Protein AF-A0A3A9GWZ8-F1 (afdb_monomer_lite)

Sequence (307 aa):
MENINKRGVIKINLIEALKKQIEFCNTNENYKCGVWVTSKAKSDIVINVISNLIWDQKKTEIRNNQCESSVRFPNGNLIKVVRASSTARGNRFNGMIVDSIVNKEVVNTVILPCLKSLFVENRYDNNDDPTDRMYFCDITKDDVIESAKYRPILFVTSARGSGKTMKQFKEMLDAVSCGYSIRSVNYDENIFEKEYKCMFYENDYDRPVVEKELNGDKVMLYEAWGIPKDLITYSTEFVNRTKQTYLNVIGKYEMPDLGFENDINIHLFIDTNIYDGYEVHIEDGMITVVLHEIKNEAPVLKDYGVA

Structure (mmCIF, N/CA/C/O backbone):
data_AF-A0A3A9GWZ8-F1
#
_entry.id   AF-A0A3A9GWZ8-F1
#
loop_
_atom_site.group_PDB
_atom_site.id
_atom_site.type_symbol
_atom_site.label_atom_id
_atom_site.label_alt_id
_atom_site.label_comp_id
_atom_site.label_asym_id
_atom_site.label_entity_id
_atom_site.label_seq_id
_atom_site.pdbx_PDB_ins_code
_atom_site.Cartn_x
_atom_site.Cartn_y
_atom_site.Cartn_z
_atom_site.occupancy
_atom_site.B_iso_or_equiv
_atom_site.auth_seq_id
_atom_site.auth_comp_id
_atom_site.auth_asym_id
_atom_site.auth_atom_id
_atom_site.pdbx_PDB_model_num
ATOM 1 N N . MET A 1 1 ? -40.775 13.793 14.716 1.00 30.64 1 MET A N 1
ATOM 2 C CA . MET A 1 1 ? -40.156 13.166 15.899 1.00 30.64 1 MET A CA 1
ATOM 3 C C . MET A 1 1 ? -38.657 13.246 15.725 1.00 30.64 1 MET A C 1
ATOM 5 O O . MET A 1 1 ? -38.115 12.669 14.793 1.00 30.64 1 MET A O 1
ATOM 9 N N . GLU A 1 2 ? -38.058 14.102 16.542 1.00 32.12 2 GLU A N 1
ATOM 10 C CA . GLU A 1 2 ? -36.639 14.436 16.594 1.00 32.12 2 GLU A CA 1
ATOM 11 C C . GLU A 1 2 ? -35.793 13.254 17.079 1.00 32.12 2 GLU A C 1
ATOM 13 O O . GLU A 1 2 ? -36.190 12.570 18.020 1.00 32.12 2 GLU A O 1
ATOM 18 N N . ASN A 1 3 ? -34.622 13.059 16.462 1.00 28.80 3 ASN A N 1
ATOM 19 C CA . ASN A 1 3 ? -33.304 12.982 17.122 1.00 28.80 3 ASN A CA 1
ATOM 20 C C . ASN A 1 3 ? -32.293 12.206 16.268 1.00 28.80 3 ASN A C 1
ATOM 22 O O . ASN A 1 3 ? -31.954 11.075 16.585 1.00 28.80 3 ASN A O 1
ATOM 26 N N . ILE A 1 4 ? -31.752 12.838 15.224 1.00 34.75 4 ILE A N 1
ATOM 27 C CA . ILE A 1 4 ? -30.389 12.547 14.752 1.00 34.75 4 ILE A CA 1
ATOM 28 C C . ILE A 1 4 ? -29.796 13.874 14.269 1.00 34.75 4 ILE A C 1
ATOM 30 O O . ILE A 1 4 ? -29.811 14.152 13.076 1.00 34.75 4 ILE A O 1
ATOM 34 N N . ASN A 1 5 ? -29.406 14.759 15.194 1.00 39.59 5 ASN A N 1
ATOM 35 C CA . ASN A 1 5 ? -28.509 15.894 14.901 1.00 39.59 5 ASN A CA 1
ATOM 36 C C . ASN A 1 5 ? -28.061 16.636 16.177 1.00 39.59 5 ASN A C 1
ATOM 38 O O . ASN A 1 5 ? -28.188 17.852 16.298 1.00 39.59 5 ASN A O 1
ATOM 42 N N . LYS A 1 6 ? -27.522 15.910 17.161 1.00 35.97 6 LYS A N 1
ATOM 43 C CA . LYS A 1 6 ? -26.823 16.513 18.308 1.00 35.97 6 LYS A CA 1
ATOM 44 C C . LYS A 1 6 ? -25.499 15.794 18.546 1.00 35.97 6 LYS A C 1
ATOM 46 O O . LYS A 1 6 ? -25.429 14.941 19.418 1.00 35.97 6 LYS A O 1
ATOM 51 N N . ARG A 1 7 ? -24.502 16.156 17.734 1.00 41.09 7 ARG A N 1
ATOM 52 C CA . ARG A 1 7 ? -23.032 16.083 17.913 1.00 41.09 7 ARG A CA 1
ATOM 53 C C . ARG A 1 7 ? -22.415 15.800 16.544 1.00 41.09 7 ARG A C 1
ATOM 55 O O . ARG A 1 7 ? -22.784 14.841 15.879 1.00 41.09 7 ARG A O 1
ATOM 62 N N . GLY A 1 8 ? -21.633 16.766 16.067 1.00 43.84 8 GLY A N 1
ATOM 63 C CA . GLY A 1 8 ? -21.269 16.941 14.665 1.00 43.84 8 GLY A CA 1
ATOM 64 C C . GLY A 1 8 ? -20.626 15.706 14.053 1.00 43.84 8 GLY A C 1
ATOM 65 O O . GLY A 1 8 ? -19.632 15.199 14.556 1.00 43.84 8 GLY A O 1
ATOM 66 N N . VAL A 1 9 ? -21.176 15.259 12.928 1.00 55.16 9 VAL A N 1
ATOM 67 C CA . VAL A 1 9 ? -20.501 14.304 12.055 1.00 55.16 9 VAL A CA 1
ATOM 68 C C . VAL A 1 9 ? -19.235 14.985 11.536 1.00 55.16 9 VAL A C 1
ATOM 70 O O . VAL A 1 9 ? -19.318 15.908 10.724 1.00 55.16 9 VAL A O 1
ATOM 73 N N . ILE A 1 10 ? -18.068 14.573 12.035 1.00 58.62 10 ILE A N 1
ATOM 74 C CA . ILE A 1 10 ? -16.786 15.127 11.599 1.00 58.62 10 ILE A CA 1
ATOM 75 C C . ILE A 1 10 ? -16.482 14.529 10.226 1.00 58.62 10 ILE A C 1
ATOM 77 O O . ILE A 1 10 ? -16.028 13.387 10.103 1.00 58.62 10 ILE A O 1
ATOM 81 N N . LYS A 1 11 ? -16.776 15.306 9.182 1.00 74.12 11 LYS A N 1
ATOM 82 C CA . LYS A 1 11 ? -16.266 15.033 7.842 1.00 74.12 11 LYS A CA 1
ATOM 83 C C . LYS A 1 11 ? -14.788 15.403 7.823 1.00 74.12 11 LYS A C 1
ATOM 85 O O . LYS A 1 11 ? -14.435 16.540 8.125 1.00 74.12 11 LYS A O 1
ATOM 90 N N . ILE A 1 12 ? -13.944 14.440 7.492 1.00 87.50 12 ILE A N 1
ATOM 91 C CA . ILE A 1 12 ? -12.489 14.567 7.566 1.00 87.50 12 ILE A CA 1
ATOM 92 C C . ILE A 1 12 ? -11.851 13.882 6.357 1.00 87.50 12 ILE A C 1
ATOM 94 O O . ILE A 1 12 ? -12.478 13.049 5.699 1.00 87.50 12 ILE A O 1
ATOM 98 N N . ASN A 1 13 ? -10.611 14.250 6.048 1.00 91.88 13 ASN A N 1
ATOM 99 C CA . ASN A 1 13 ? -9.824 13.568 5.029 1.00 91.88 13 ASN A CA 1
ATOM 100 C C . ASN A 1 13 ? -9.482 12.130 5.482 1.00 91.88 13 ASN A C 1
ATOM 102 O O . ASN A 1 13 ? -9.215 11.889 6.665 1.00 91.88 13 ASN A O 1
ATOM 106 N N . LEU A 1 14 ? -9.472 11.180 4.538 1.00 91.94 14 LEU A N 1
ATOM 107 C CA . LEU A 1 14 ? -9.211 9.764 4.807 1.00 91.94 14 LEU A CA 1
ATOM 108 C C . LEU A 1 14 ? -7.846 9.537 5.470 1.00 91.94 14 LEU A C 1
ATOM 110 O O . LEU A 1 14 ? -7.749 8.754 6.413 1.00 91.94 14 LEU A O 1
ATOM 114 N N . ILE A 1 15 ? -6.803 10.220 5.002 1.00 92.06 15 ILE A N 1
ATOM 115 C CA . ILE A 1 15 ? -5.441 10.104 5.530 1.00 92.06 15 ILE A CA 1
ATOM 116 C C . ILE A 1 15 ? -5.404 10.539 6.993 1.00 92.06 15 ILE A C 1
ATOM 118 O O . ILE A 1 15 ? -4.812 9.854 7.825 1.00 92.06 15 ILE A O 1
ATOM 122 N N . GLU A 1 16 ? -6.048 11.657 7.330 1.00 91.62 16 GLU A N 1
ATOM 123 C CA . GLU A 1 16 ? -6.090 12.149 8.709 1.00 91.62 16 GLU A CA 1
ATOM 124 C C . GLU A 1 16 ? -6.888 11.200 9.616 1.00 91.62 16 GLU A C 1
ATOM 126 O O . GLU A 1 16 ? -6.435 10.869 10.714 1.00 91.62 16 GLU A O 1
ATOM 131 N N . ALA A 1 17 ? -8.035 10.701 9.144 1.00 92.50 17 ALA A N 1
ATOM 132 C CA . ALA A 1 17 ? -8.812 9.702 9.872 1.00 92.50 17 ALA A CA 1
ATOM 133 C C . ALA A 1 17 ? -7.998 8.429 10.124 1.00 92.50 17 ALA A C 1
ATOM 135 O O . ALA A 1 17 ? -7.951 7.939 11.250 1.00 92.50 17 ALA A O 1
ATOM 136 N N . LEU A 1 18 ? -7.322 7.908 9.097 1.00 94.06 18 LEU A N 1
ATOM 137 C CA . LEU A 1 18 ? -6.492 6.714 9.217 1.00 94.06 18 LEU A CA 1
ATOM 138 C C . LEU A 1 18 ? -5.316 6.933 10.163 1.00 94.06 18 LEU A C 1
ATOM 140 O O . LEU A 1 18 ? -5.072 6.065 10.992 1.00 94.06 18 LEU A O 1
ATOM 144 N N . LYS A 1 19 ? -4.637 8.086 10.116 1.00 92.44 19 LYS A N 1
ATOM 145 C CA . LYS A 1 19 ? -3.560 8.415 11.064 1.00 92.44 19 LYS A CA 1
ATOM 146 C C . LYS A 1 19 ? -4.035 8.359 12.513 1.00 92.44 19 LYS A C 1
ATOM 148 O O . LYS A 1 19 ? -3.395 7.690 13.318 1.00 92.44 19 LYS A O 1
ATOM 153 N N . LYS A 1 20 ? -5.187 8.966 12.824 1.00 91.81 20 LYS A N 1
ATOM 154 C CA . LYS A 1 20 ? -5.787 8.897 14.169 1.00 91.81 20 LYS A CA 1
ATOM 155 C C . LYS A 1 20 ? -6.079 7.451 14.574 1.00 91.81 20 LYS A C 1
ATOM 157 O O . LYS A 1 20 ? -5.746 7.028 15.674 1.00 91.81 20 LYS A O 1
ATOM 162 N N . GLN A 1 21 ? -6.664 6.660 13.675 1.00 92.88 21 GLN A N 1
ATOM 163 C CA . GLN A 1 21 ? -6.984 5.254 13.945 1.00 92.88 21 GLN A CA 1
ATOM 164 C C . GLN A 1 21 ? -5.730 4.375 14.118 1.00 92.88 21 GLN A C 1
ATOM 166 O O . GLN A 1 21 ? -5.723 3.492 14.972 1.00 92.88 21 GLN A O 1
ATOM 171 N N . ILE A 1 22 ? -4.665 4.631 13.354 1.00 91.38 22 ILE A N 1
ATOM 172 C CA . ILE A 1 22 ? -3.359 3.967 13.488 1.00 91.38 22 ILE A CA 1
ATOM 173 C C . ILE A 1 22 ? -2.710 4.326 14.830 1.00 91.38 22 ILE A C 1
ATOM 175 O O . ILE A 1 22 ? -2.171 3.451 15.501 1.00 91.38 22 ILE A O 1
ATOM 179 N N . GLU A 1 23 ? -2.797 5.584 15.261 1.00 90.31 23 GLU A N 1
ATOM 180 C CA . GLU A 1 23 ? -2.307 6.014 16.573 1.00 90.31 23 GLU A CA 1
ATOM 181 C C . GLU A 1 23 ? -3.023 5.275 17.714 1.00 90.31 23 GLU A C 1
ATOM 183 O O . GLU A 1 23 ? -2.366 4.766 18.627 1.00 90.31 23 GLU A O 1
ATOM 188 N N . PHE A 1 24 ? -4.347 5.096 17.622 1.00 88.75 24 PHE A N 1
ATOM 189 C CA . PHE A 1 24 ? -5.087 4.234 18.550 1.00 88.75 24 PHE A CA 1
ATOM 190 C C . PHE A 1 24 ? -4.592 2.782 18.508 1.00 88.75 24 PHE A C 1
ATOM 192 O O . PHE A 1 24 ? -4.384 2.181 19.564 1.00 88.75 24 PHE A O 1
ATOM 199 N N . CYS A 1 25 ? -4.345 2.229 17.314 1.00 88.75 25 CYS A N 1
ATOM 200 C CA . CYS A 1 25 ? -3.767 0.892 17.155 1.00 88.75 25 CYS A CA 1
ATOM 201 C C . CYS A 1 25 ? -2.359 0.761 17.762 1.00 88.75 25 CYS A C 1
ATOM 203 O O . CYS A 1 25 ? -1.990 -0.340 18.156 1.00 88.75 25 CYS A O 1
ATOM 205 N N . ASN A 1 26 ? -1.579 1.833 17.864 1.00 85.31 26 ASN A N 1
ATOM 206 C CA . ASN A 1 26 ? -0.243 1.788 18.463 1.00 85.31 26 ASN A CA 1
ATOM 207 C C . ASN A 1 26 ? -0.254 1.951 19.988 1.00 85.31 26 ASN A C 1
ATOM 209 O O . ASN A 1 26 ? 0.620 1.417 20.664 1.00 85.31 26 ASN A O 1
ATOM 213 N N . THR A 1 27 ? -1.223 2.692 20.524 1.00 84.94 27 THR A N 1
ATOM 214 C CA . THR A 1 27 ? -1.257 3.105 21.939 1.00 84.94 27 THR A CA 1
ATOM 215 C C . THR A 1 27 ? -2.129 2.220 22.825 1.00 84.94 27 THR A C 1
ATOM 217 O O . THR A 1 27 ? -1.873 2.124 24.021 1.00 84.94 27 THR A O 1
ATOM 220 N N . ASN A 1 28 ? -3.153 1.573 22.264 1.00 82.44 28 ASN A N 1
ATOM 221 C CA . ASN A 1 28 ? -4.116 0.773 23.022 1.00 82.44 28 ASN A CA 1
ATOM 222 C C . ASN A 1 28 ? -3.883 -0.728 22.835 1.00 82.44 28 ASN A C 1
ATOM 224 O O . ASN A 1 28 ? -3.221 -1.156 21.893 1.00 82.44 28 ASN A O 1
ATOM 228 N N . GLU A 1 29 ? -4.490 -1.543 23.692 1.00 81.75 29 GLU A N 1
ATOM 229 C CA . GLU A 1 29 ? -4.559 -2.997 23.523 1.00 81.75 29 GLU A CA 1
ATOM 230 C C . GLU A 1 29 ? -5.956 -3.424 23.058 1.00 81.75 29 GLU A C 1
ATOM 232 O O . GLU A 1 29 ? -6.965 -2.820 23.423 1.00 81.75 29 GLU A O 1
ATOM 237 N N . ASN A 1 30 ? -6.028 -4.491 22.259 1.00 82.19 30 ASN A N 1
ATOM 238 C CA . ASN A 1 30 ? -7.265 -5.055 21.702 1.00 82.19 30 ASN A CA 1
ATOM 239 C C . ASN A 1 30 ? -8.139 -4.074 20.891 1.00 82.19 30 ASN A C 1
ATOM 241 O O . ASN A 1 30 ? -9.335 -4.318 20.698 1.00 82.19 30 ASN A O 1
ATOM 245 N N . TYR A 1 31 ? -7.553 -2.995 20.375 1.00 90.00 31 TYR A N 1
ATOM 246 C CA . TYR A 1 31 ? -8.241 -2.001 19.566 1.00 90.00 31 TYR A CA 1
ATOM 247 C C . TYR A 1 31 ? -8.570 -2.537 18.171 1.00 90.00 31 TYR A C 1
ATOM 249 O O . TYR A 1 31 ? -7.701 -3.028 17.442 1.00 90.00 31 TYR A O 1
ATOM 257 N N . LYS A 1 32 ? -9.838 -2.410 17.768 1.00 93.00 32 LYS A N 1
ATOM 258 C CA . LYS A 1 32 ? -10.314 -2.812 16.440 1.00 93.00 32 LYS A CA 1
ATOM 259 C C . LYS A 1 32 ? -10.984 -1.646 15.730 1.00 93.00 32 LYS A C 1
ATOM 261 O O . LYS A 1 32 ? -12.016 -1.166 16.185 1.00 93.00 32 LYS A O 1
ATOM 266 N N . CYS A 1 33 ? -10.469 -1.241 14.580 1.00 94.31 33 CYS A N 1
ATOM 267 C CA . CYS A 1 33 ? -11.092 -0.236 13.727 1.00 94.31 33 CYS A CA 1
ATOM 268 C C . CYS A 1 33 ? -11.773 -0.884 12.517 1.00 94.31 33 CYS A C 1
ATOM 270 O O . CYS A 1 33 ? -11.212 -1.780 11.882 1.00 94.31 33 CYS A O 1
ATOM 272 N N . GLY A 1 34 ? -12.985 -0.428 12.200 1.00 94.81 34 GLY A N 1
ATOM 273 C CA . GLY A 1 34 ? -13.725 -0.834 11.006 1.00 94.81 34 GLY A CA 1
ATOM 274 C C . GLY A 1 34 ? -13.767 0.280 9.964 1.00 94.81 34 GLY A C 1
ATOM 275 O O . GLY A 1 34 ? -14.347 1.332 10.225 1.00 94.81 34 GLY A O 1
ATOM 276 N N . VAL A 1 35 ? -13.217 0.041 8.772 1.00 95.75 35 VAL A N 1
ATOM 277 C CA . VAL A 1 35 ? -13.362 0.947 7.621 1.00 95.75 35 VAL A CA 1
ATOM 278 C C . VAL A 1 35 ? -14.457 0.420 6.701 1.00 95.75 35 VAL A C 1
ATOM 280 O O . VAL A 1 35 ? -14.325 -0.658 6.129 1.00 95.75 35 VAL A O 1
ATOM 283 N N . TRP A 1 36 ? -15.545 1.162 6.551 1.00 94.12 36 TRP A N 1
ATOM 284 C CA . TRP A 1 36 ? -16.728 0.738 5.812 1.00 94.12 36 TRP A CA 1
ATOM 285 C C . TRP A 1 36 ? -16.766 1.379 4.433 1.00 94.12 36 TRP A C 1
ATOM 287 O O . TRP A 1 36 ? -16.853 2.599 4.313 1.00 94.12 36 TRP A O 1
ATOM 297 N N . VAL A 1 37 ? -16.726 0.548 3.393 1.00 93.25 37 VAL A N 1
ATOM 298 C CA . VAL A 1 37 ? -16.650 0.993 1.994 1.00 93.25 37 VAL A CA 1
ATOM 299 C C . VAL A 1 37 ? -17.743 0.369 1.140 1.00 93.25 37 VAL A C 1
ATOM 301 O O . VAL A 1 37 ? -18.288 -0.681 1.469 1.00 93.25 37 VAL A O 1
ATOM 304 N N . THR A 1 38 ? -18.049 0.986 0.005 1.00 89.69 38 THR A N 1
ATOM 305 C CA . THR A 1 38 ? -19.095 0.504 -0.913 1.00 89.69 38 THR A CA 1
ATOM 306 C C . THR A 1 38 ? -18.629 -0.605 -1.861 1.00 89.69 38 THR A C 1
ATOM 308 O O . THR A 1 38 ? -19.443 -1.411 -2.306 1.00 89.69 38 THR A O 1
ATOM 311 N N . SER A 1 39 ? -17.333 -0.682 -2.177 1.00 86.12 39 SER A N 1
ATOM 312 C CA . SER A 1 39 ? -16.806 -1.588 -3.205 1.00 86.12 39 SER A CA 1
ATOM 313 C C . SER A 1 39 ? -15.416 -2.133 -2.872 1.00 86.12 39 SER A C 1
ATOM 315 O O . SER A 1 39 ? -14.701 -1.587 -2.032 1.00 86.12 39 SER A O 1
ATOM 317 N N . LYS A 1 40 ? -15.014 -3.206 -3.570 1.00 82.88 40 LYS A N 1
ATOM 318 C CA . LYS A 1 40 ? -13.665 -3.784 -3.457 1.00 82.88 40 LYS A CA 1
ATOM 319 C C . LYS A 1 40 ? -12.580 -2.804 -3.917 1.00 82.88 40 LYS A C 1
ATOM 321 O O . LYS A 1 40 ? -11.602 -2.642 -3.204 1.00 82.88 40 LYS A O 1
ATOM 326 N N . ALA A 1 41 ? -12.813 -2.064 -5.002 1.00 81.94 41 ALA A N 1
ATOM 327 C CA . ALA A 1 41 ? -11.888 -1.026 -5.461 1.00 81.94 41 ALA A CA 1
ATOM 328 C C . ALA A 1 41 ? -11.605 0.027 -4.372 1.00 81.94 41 ALA A C 1
ATOM 330 O O . ALA A 1 41 ? -10.462 0.428 -4.174 1.00 81.94 41 ALA A O 1
ATOM 331 N N . LYS A 1 42 ? -12.628 0.429 -3.604 1.00 88.56 42 LYS A N 1
ATOM 332 C CA . LYS A 1 42 ? -12.430 1.316 -2.449 1.00 88.56 42 LYS A CA 1
ATOM 333 C C . LYS A 1 42 ? -11.710 0.635 -1.287 1.00 88.56 42 LYS A C 1
ATOM 335 O O . LYS A 1 42 ? -10.959 1.304 -0.587 1.00 88.56 42 LYS A O 1
ATOM 340 N N . SER A 1 43 ? -11.894 -0.672 -1.084 1.00 84.25 43 SER A N 1
ATOM 341 C CA . SER A 1 43 ? -11.063 -1.408 -0.124 1.00 84.25 43 SER A CA 1
ATOM 342 C C . SER A 1 43 ? -9.587 -1.371 -0.505 1.00 84.25 43 SER A C 1
ATOM 344 O O . SER A 1 43 ? -8.758 -1.167 0.374 1.00 84.25 43 SER A O 1
ATOM 346 N N . ASP A 1 44 ? -9.268 -1.531 -1.788 1.00 79.00 44 ASP A N 1
ATOM 347 C CA . ASP A 1 44 ? -7.883 -1.525 -2.265 1.00 79.00 44 ASP A CA 1
ATOM 348 C C . ASP A 1 44 ? -7.243 -0.140 -2.111 1.00 79.00 44 ASP A C 1
ATOM 350 O O . ASP A 1 44 ? -6.120 -0.043 -1.624 1.00 79.00 44 ASP A O 1
ATOM 354 N N . ILE A 1 45 ? -7.993 0.934 -2.391 1.00 83.00 45 ILE A N 1
ATOM 355 C CA . ILE A 1 45 ? -7.570 2.315 -2.097 1.00 83.00 45 ILE A CA 1
ATOM 356 C C . ILE A 1 45 ? -7.199 2.466 -0.617 1.00 83.00 45 ILE A C 1
ATOM 358 O O . ILE A 1 45 ? -6.098 2.907 -0.304 1.00 83.00 45 ILE A O 1
ATOM 362 N N . VAL A 1 46 ? -8.091 2.071 0.298 1.00 88.56 46 VAL A N 1
ATOM 363 C CA . VAL A 1 46 ? -7.850 2.200 1.745 1.00 88.56 46 VAL A CA 1
ATOM 364 C C . VAL A 1 46 ? -6.610 1.421 2.170 1.00 88.56 46 VAL A C 1
ATOM 366 O O . VAL A 1 46 ? -5.795 1.951 2.920 1.00 88.56 46 VAL A O 1
ATOM 369 N N . ILE A 1 47 ? -6.451 0.179 1.705 1.00 85.00 47 ILE A N 1
ATOM 370 C CA . ILE A 1 47 ? -5.282 -0.634 2.052 1.00 85.00 47 ILE A CA 1
ATOM 371 C C . ILE A 1 47 ? -3.995 0.012 1.538 1.00 85.00 47 ILE A C 1
ATOM 373 O O . ILE A 1 47 ? -3.040 0.087 2.305 1.00 85.00 47 ILE A O 1
ATOM 377 N N . ASN A 1 48 ? -3.983 0.532 0.309 1.00 80.44 48 ASN A N 1
ATOM 378 C CA . ASN A 1 48 ? -2.815 1.212 -0.254 1.00 80.44 48 ASN A CA 1
ATOM 379 C C . ASN A 1 48 ? -2.457 2.487 0.527 1.00 80.44 48 ASN A C 1
ATOM 381 O O . ASN A 1 48 ? -1.285 2.765 0.779 1.00 80.44 48 ASN A O 1
ATOM 385 N N . VAL A 1 49 ? -3.461 3.251 0.964 1.00 86.44 49 VAL A N 1
ATOM 386 C CA . VAL A 1 49 ? -3.234 4.417 1.828 1.00 86.44 49 VAL A CA 1
ATOM 387 C C . VAL A 1 49 ? -2.654 3.979 3.171 1.00 86.44 49 VAL A C 1
ATOM 389 O O . VAL A 1 49 ? -1.669 4.556 3.623 1.00 86.44 49 VAL A O 1
ATOM 392 N N . ILE A 1 50 ? -3.211 2.938 3.802 1.00 88.00 50 ILE A N 1
ATOM 393 C CA . ILE A 1 50 ? -2.678 2.425 5.069 1.00 88.00 50 ILE A CA 1
ATOM 394 C C . ILE A 1 50 ? -1.240 1.944 4.879 1.00 88.00 50 ILE A C 1
ATOM 396 O O . ILE A 1 50 ? -0.387 2.355 5.657 1.00 88.00 50 ILE A O 1
ATOM 400 N N . SER A 1 51 ? -0.936 1.157 3.841 1.00 80.00 51 SER A N 1
ATOM 401 C CA . SER A 1 51 ? 0.428 0.674 3.591 1.00 80.00 51 SER A CA 1
ATOM 402 C C . SER A 1 51 ? 1.431 1.812 3.448 1.00 80.00 51 SER A C 1
ATOM 404 O O . SER A 1 51 ? 2.545 1.689 3.940 1.00 80.00 51 SER A O 1
ATOM 406 N N . ASN A 1 52 ? 1.028 2.938 2.851 1.00 80.88 52 ASN A N 1
ATOM 407 C CA . ASN A 1 52 ? 1.878 4.124 2.758 1.00 80.88 52 ASN A CA 1
ATOM 408 C C . ASN A 1 52 ? 2.111 4.795 4.127 1.00 80.88 52 ASN A C 1
ATOM 410 O O . ASN A 1 52 ? 3.143 5.427 4.323 1.00 80.88 52 ASN A O 1
ATOM 414 N N . LEU A 1 53 ? 1.168 4.673 5.070 1.00 84.88 53 LEU A N 1
ATOM 415 C CA . LEU A 1 53 ? 1.212 5.318 6.389 1.00 84.88 53 LEU A CA 1
ATOM 416 C C . LEU A 1 53 ? 1.911 4.500 7.482 1.00 84.88 53 LEU A C 1
ATOM 418 O O . LEU A 1 53 ? 2.470 5.095 8.396 1.00 84.88 53 LEU A O 1
ATOM 422 N N . ILE A 1 54 ? 1.838 3.167 7.436 1.00 77.75 54 ILE A N 1
ATOM 423 C CA . ILE A 1 54 ? 2.389 2.268 8.478 1.00 77.75 54 ILE A CA 1
ATOM 424 C C . ILE A 1 54 ? 3.691 1.581 8.060 1.00 77.75 54 ILE A C 1
ATOM 426 O O . ILE A 1 54 ? 4.088 0.567 8.631 1.00 77.75 54 ILE A O 1
ATOM 430 N N . TRP A 1 55 ? 4.326 2.100 7.022 1.00 63.69 55 TRP A N 1
ATOM 431 C CA . TRP A 1 55 ? 5.422 1.447 6.327 1.00 63.69 55 TRP A CA 1
ATOM 432 C C . TRP A 1 55 ? 6.662 1.175 7.201 1.00 63.69 55 TRP A C 1
ATOM 434 O O . TRP A 1 55 ? 7.359 0.179 7.021 1.00 63.69 55 TRP A O 1
ATOM 444 N N . ASP A 1 56 ? 6.931 2.035 8.184 1.00 62.41 56 ASP A N 1
ATOM 445 C CA . ASP A 1 56 ? 8.051 1.926 9.126 1.00 62.41 56 ASP A CA 1
ATOM 446 C C . ASP A 1 56 ? 7.779 0.973 10.309 1.00 62.41 56 ASP A C 1
ATOM 448 O O . ASP A 1 56 ? 8.687 0.648 11.086 1.00 62.41 56 ASP A O 1
ATOM 452 N N . GLN A 1 57 ? 6.550 0.465 10.439 1.00 66.25 57 GLN A N 1
ATOM 453 C CA . GLN A 1 57 ? 6.145 -0.401 11.541 1.00 66.25 57 GLN A CA 1
ATOM 454 C C . GLN A 1 57 ? 6.500 -1.862 11.261 1.00 66.25 57 GLN A C 1
ATOM 456 O O . GLN A 1 57 ? 5.728 -2.650 10.706 1.00 66.25 57 GLN A O 1
ATOM 461 N N . LYS A 1 58 ? 7.700 -2.250 11.704 1.00 56.56 58 LYS A N 1
ATOM 462 C CA . LYS A 1 58 ? 8.159 -3.644 11.659 1.00 56.56 58 LYS A CA 1
ATOM 463 C C . LYS A 1 58 ? 7.129 -4.564 12.335 1.00 56.56 58 LYS A C 1
ATOM 465 O O . LYS A 1 58 ? 6.774 -4.341 13.490 1.00 56.56 58 LYS A O 1
ATOM 470 N N . LYS A 1 59 ? 6.760 -5.658 11.649 1.00 68.31 59 LYS A N 1
ATOM 471 C CA . LYS A 1 59 ? 5.850 -6.743 12.096 1.00 68.31 59 LYS A CA 1
ATOM 472 C C . LYS A 1 59 ? 4.341 -6.471 11.982 1.00 68.31 59 LYS A C 1
ATOM 474 O O . LYS A 1 59 ? 3.563 -7.286 12.476 1.00 68.31 59 LYS A O 1
ATOM 479 N N . THR A 1 60 ? 3.917 -5.396 11.324 1.00 74.50 60 THR A N 1
ATOM 480 C CA . THR A 1 60 ? 2.503 -5.214 10.959 1.00 74.50 60 THR A CA 1
ATOM 481 C C . THR A 1 60 ? 2.179 -6.032 9.701 1.00 74.50 60 THR A C 1
ATOM 483 O O . THR A 1 60 ? 2.885 -5.955 8.700 1.00 74.50 60 THR A O 1
ATOM 486 N N . GLU A 1 61 ? 1.133 -6.858 9.750 1.00 74.25 61 GLU A N 1
ATOM 487 C CA . GLU A 1 61 ? 0.722 -7.743 8.653 1.00 74.25 61 GLU A CA 1
ATOM 488 C C . GLU A 1 61 ? -0.426 -7.108 7.860 1.00 74.25 61 GLU A C 1
ATOM 490 O O . GLU A 1 61 ? -1.497 -6.837 8.407 1.00 74.25 61 GLU A O 1
ATOM 495 N N . ILE A 1 62 ? -0.234 -6.917 6.554 1.00 78.44 62 ILE A N 1
ATOM 496 C CA . ILE A 1 62 ? -1.280 -6.448 5.639 1.00 78.44 62 ILE A CA 1
ATOM 497 C C . ILE A 1 62 ? -1.831 -7.648 4.869 1.00 78.44 62 ILE A C 1
ATOM 499 O O . ILE A 1 62 ? -1.103 -8.352 4.177 1.00 78.44 62 ILE A O 1
ATOM 503 N N . ARG A 1 63 ? -3.142 -7.869 4.964 1.00 71.50 63 ARG A N 1
ATOM 504 C CA . ARG A 1 63 ? -3.870 -8.872 4.183 1.00 71.50 63 ARG A CA 1
ATOM 505 C C . ARG A 1 63 ? -4.808 -8.165 3.232 1.00 71.50 63 ARG A C 1
ATOM 507 O O . ARG A 1 63 ? -5.707 -7.454 3.675 1.00 71.50 63 ARG A O 1
ATOM 514 N N . ASN A 1 64 ? -4.631 -8.392 1.938 1.00 75.31 64 ASN A N 1
ATOM 515 C CA . ASN A 1 64 ? -5.563 -7.903 0.939 1.00 75.31 64 ASN A CA 1
ATOM 516 C C . ASN A 1 64 ? -5.835 -8.976 -0.111 1.00 75.31 64 ASN A C 1
ATOM 518 O O . ASN A 1 64 ? -5.078 -9.146 -1.057 1.00 75.31 64 ASN A O 1
ATOM 522 N N . ASN A 1 65 ? -6.920 -9.718 0.069 1.00 67.38 65 ASN A N 1
ATOM 523 C CA . ASN A 1 65 ? -7.365 -10.738 -0.871 1.00 67.38 65 ASN A CA 1
ATOM 524 C C . ASN A 1 65 ? -8.857 -10.549 -1.196 1.00 67.38 65 ASN A C 1
ATOM 526 O O . ASN A 1 65 ? -9.483 -9.553 -0.819 1.00 67.38 65 ASN A O 1
ATOM 530 N N . GLN A 1 66 ? -9.442 -11.484 -1.944 1.00 65.56 66 GLN A N 1
ATOM 531 C CA . GLN A 1 66 ? -10.850 -11.399 -2.348 1.00 65.56 66 GLN A CA 1
ATOM 532 C C . GLN A 1 66 ? -11.830 -11.467 -1.158 1.00 65.56 66 GLN A C 1
ATOM 534 O O . GLN A 1 66 ? -12.946 -10.942 -1.248 1.00 65.56 66 GLN A O 1
ATOM 539 N N . CYS A 1 67 ? -11.409 -12.081 -0.049 1.00 63.56 67 CYS A N 1
ATOM 540 C CA . CYS A 1 67 ? -12.228 -12.381 1.125 1.00 63.56 67 CYS A CA 1
ATOM 541 C C . CYS A 1 67 ? -11.979 -11.429 2.309 1.00 63.56 67 CYS A C 1
ATOM 543 O O . CYS A 1 67 ? -12.887 -11.186 3.101 1.00 63.56 67 CYS A O 1
ATOM 545 N N . GLU A 1 68 ? -10.770 -10.885 2.441 1.00 72.56 68 GLU A N 1
ATOM 546 C CA . GLU A 1 68 ? -10.323 -10.106 3.595 1.00 72.56 68 GLU A CA 1
ATOM 547 C C . GLU A 1 68 ? -9.411 -8.958 3.146 1.00 72.56 68 GLU A C 1
ATOM 549 O O . GLU A 1 68 ? -8.428 -9.160 2.433 1.00 72.56 68 GLU A O 1
ATOM 554 N N . SER A 1 69 ? -9.736 -7.751 3.607 1.00 83.75 69 SER A N 1
ATOM 555 C CA . SER A 1 69 ? -8.884 -6.566 3.517 1.00 83.75 69 SER A CA 1
ATOM 556 C C . SER A 1 69 ? -8.671 -6.061 4.944 1.00 83.75 69 SER A C 1
ATOM 558 O O . SER A 1 69 ? -9.607 -5.565 5.573 1.00 83.75 69 SER A O 1
ATOM 560 N N . SER A 1 70 ? -7.480 -6.258 5.503 1.00 87.00 70 SER A N 1
ATOM 561 C CA . SER A 1 70 ? -7.192 -5.936 6.901 1.00 87.00 70 SER A CA 1
ATOM 562 C C . SER A 1 70 ? -5.711 -5.714 7.178 1.00 87.00 70 SER A C 1
ATOM 564 O O . SER A 1 70 ? -4.861 -6.265 6.487 1.00 87.00 70 SER A O 1
ATOM 566 N N . VAL A 1 71 ? -5.422 -4.993 8.253 1.00 86.38 71 VAL A N 1
ATOM 567 C CA . VAL A 1 71 ? -4.082 -4.705 8.755 1.00 86.38 71 VAL A CA 1
ATOM 568 C C . VAL A 1 71 ? -4.013 -5.108 10.224 1.00 86.38 71 VAL A C 1
ATOM 570 O O . VAL A 1 71 ? -4.797 -4.615 11.037 1.00 86.38 71 VAL A O 1
ATOM 573 N N . ARG A 1 72 ? -3.112 -6.034 10.555 1.00 85.75 72 ARG A N 1
ATOM 574 C CA . ARG A 1 72 ? -2.930 -6.608 11.895 1.00 85.75 72 ARG A CA 1
ATOM 575 C C . ARG A 1 72 ? -1.635 -6.109 12.505 1.00 85.75 72 ARG A C 1
ATOM 577 O O . ARG A 1 72 ? -0.561 -6.321 11.951 1.00 85.75 72 ARG A O 1
ATOM 584 N N . PHE A 1 73 ? -1.751 -5.480 13.660 1.00 84.44 73 PHE A N 1
ATOM 585 C CA . PHE A 1 73 ? -0.631 -4.926 14.403 1.00 84.44 73 PHE A CA 1
ATOM 586 C C . PHE A 1 73 ? -0.035 -5.992 15.334 1.00 84.44 73 PHE A C 1
ATOM 588 O O . PHE A 1 73 ? -0.751 -6.899 15.775 1.00 84.44 73 PHE A O 1
ATOM 595 N N . PRO A 1 74 ? 1.261 -5.896 15.677 1.00 79.12 74 PRO A N 1
ATOM 596 C CA . PRO A 1 74 ? 1.945 -6.898 16.500 1.00 79.12 74 PRO A CA 1
ATOM 597 C C . PRO A 1 74 ? 1.371 -7.038 17.919 1.00 79.12 74 PRO A C 1
ATOM 599 O O . PRO A 1 74 ? 1.543 -8.078 18.546 1.00 79.12 74 PRO A O 1
ATOM 602 N N . ASN A 1 75 ? 0.665 -6.021 18.416 1.00 80.94 75 ASN A N 1
ATOM 603 C CA . ASN A 1 75 ? -0.045 -6.032 19.700 1.00 80.94 75 ASN A CA 1
ATOM 604 C C . ASN A 1 75 ? -1.450 -6.670 19.629 1.00 80.94 75 ASN A C 1
ATOM 606 O O . ASN A 1 75 ? -2.200 -6.615 20.599 1.00 80.94 75 ASN A O 1
ATOM 610 N N . GLY A 1 76 ? -1.828 -7.265 18.493 1.00 83.00 76 GLY A N 1
ATOM 611 C CA . GLY A 1 76 ? -3.139 -7.892 18.297 1.00 83.00 76 GLY A CA 1
ATOM 612 C C . GLY A 1 76 ? -4.245 -6.929 17.855 1.00 83.00 76 GLY A C 1
ATOM 613 O O . GLY A 1 76 ? -5.382 -7.364 17.644 1.00 83.00 76 GLY A O 1
ATOM 614 N N . ASN A 1 77 ? -3.928 -5.644 17.668 1.00 90.31 77 ASN A N 1
ATOM 615 C CA . ASN A 1 77 ? -4.875 -4.665 17.145 1.00 90.31 77 ASN A CA 1
ATOM 616 C C . ASN A 1 77 ? -5.126 -4.863 15.649 1.00 90.31 77 ASN A C 1
ATOM 618 O O . ASN A 1 77 ? -4.330 -5.467 14.925 1.00 90.31 77 ASN A O 1
ATOM 622 N N . LEU A 1 78 ? -6.265 -4.361 15.178 1.00 91.56 78 LEU A N 1
ATOM 623 C CA . LEU A 1 78 ? -6.759 -4.662 13.838 1.00 91.56 78 LEU A CA 1
ATOM 624 C C . LEU A 1 78 ? -7.442 -3.451 13.211 1.00 91.56 78 LEU A C 1
ATOM 626 O O . LEU A 1 78 ? -8.400 -2.927 13.770 1.00 91.56 78 LEU A O 1
ATOM 630 N N . ILE A 1 79 ? -7.047 -3.096 11.993 1.00 94.69 79 ILE A N 1
ATOM 631 C CA . ILE A 1 79 ? -7.873 -2.287 11.094 1.00 94.69 79 ILE A CA 1
ATOM 632 C C . ILE A 1 79 ? -8.461 -3.235 10.053 1.00 94.69 79 ILE A C 1
ATOM 634 O O . ILE A 1 79 ? -7.728 -3.907 9.334 1.00 94.69 79 ILE A O 1
ATOM 638 N N . LYS A 1 80 ? -9.787 -3.324 9.966 1.00 93.88 80 LYS A N 1
ATOM 639 C CA . LYS A 1 80 ? -10.479 -4.194 9.010 1.00 93.88 80 LYS A CA 1
ATOM 640 C C . LYS A 1 80 ? -11.335 -3.362 8.075 1.00 93.88 80 LYS A C 1
ATOM 642 O O . LYS A 1 80 ? -12.179 -2.593 8.527 1.00 93.88 80 LYS A O 1
ATOM 647 N N . VAL A 1 81 ? -11.168 -3.569 6.776 1.00 92.81 81 VAL A N 1
ATOM 648 C CA . VAL A 1 81 ? -12.024 -2.970 5.758 1.00 92.81 81 VAL A CA 1
ATOM 649 C C . VAL A 1 81 ? -13.200 -3.904 5.483 1.00 92.81 81 VAL A C 1
ATOM 651 O O . VAL A 1 81 ? -13.027 -5.084 5.174 1.00 92.81 81 VAL A O 1
ATOM 654 N N . VAL A 1 82 ? -14.414 -3.383 5.618 1.00 91.50 82 VAL A N 1
ATOM 655 C CA . VAL A 1 82 ? -15.668 -4.123 5.487 1.00 91.50 82 VAL A CA 1
ATOM 656 C C . VAL A 1 82 ? -16.500 -3.490 4.379 1.00 91.50 82 VAL A C 1
ATOM 658 O O . VAL A 1 82 ? -16.687 -2.275 4.335 1.00 91.50 82 VAL A O 1
ATOM 661 N N . ARG A 1 83 ? -17.031 -4.317 3.474 1.00 89.88 83 ARG A N 1
ATOM 662 C CA . ARG A 1 83 ? -17.996 -3.840 2.478 1.00 89.88 83 ARG A CA 1
ATOM 663 C C . ARG A 1 83 ? -19.332 -3.589 3.168 1.00 89.88 83 ARG A C 1
ATOM 665 O O . ARG A 1 83 ? -19.890 -4.494 3.786 1.00 89.88 83 ARG A O 1
ATOM 672 N N . ALA A 1 84 ? -19.829 -2.364 3.073 1.00 87.06 84 ALA A N 1
ATOM 673 C CA . ALA A 1 84 ? -21.101 -1.975 3.648 1.00 87.06 84 ALA A CA 1
ATOM 674 C C . ALA A 1 84 ? -22.246 -2.685 2.913 1.00 87.06 84 ALA A C 1
ATOM 676 O O . ALA A 1 84 ? -22.468 -2.480 1.722 1.00 87.06 84 ALA A O 1
ATOM 677 N N . SER A 1 85 ? -22.982 -3.522 3.640 1.00 85.06 85 SER A N 1
ATOM 678 C CA . SER A 1 85 ? -24.203 -4.173 3.173 1.00 85.06 85 SER A CA 1
ATOM 679 C C . SER A 1 85 ? -25.187 -4.316 4.333 1.00 85.06 85 SER A C 1
ATOM 681 O O . SER A 1 85 ? -24.804 -4.264 5.503 1.00 85.06 85 SER A O 1
ATOM 683 N N . SER A 1 86 ? -26.462 -4.557 4.024 1.00 77.25 86 SER A N 1
ATOM 684 C CA . SER A 1 86 ? -27.494 -4.847 5.031 1.00 77.25 86 SER A CA 1
ATOM 685 C C . SER A 1 86 ? -27.207 -6.120 5.847 1.00 77.25 86 SER A C 1
ATOM 687 O O . SER A 1 86 ? -27.727 -6.286 6.953 1.00 77.25 86 SER A O 1
ATOM 689 N N . THR A 1 87 ? -26.352 -7.003 5.321 1.00 75.75 87 THR A N 1
ATOM 690 C CA . THR A 1 87 ? -25.983 -8.302 5.899 1.00 75.75 87 THR A CA 1
ATOM 691 C C . THR A 1 87 ? -24.643 -8.298 6.634 1.00 75.75 87 THR A C 1
ATOM 693 O O . THR A 1 87 ? -24.323 -9.281 7.296 1.00 75.75 87 THR A O 1
ATOM 696 N N . ALA A 1 88 ? -23.873 -7.205 6.596 1.00 74.75 88 ALA A N 1
ATOM 697 C CA . ALA A 1 88 ? -22.528 -7.107 7.178 1.00 74.75 88 ALA A CA 1
ATOM 698 C C . ALA A 1 88 ? -22.502 -6.975 8.723 1.00 74.75 88 ALA A C 1
ATOM 700 O O . ALA A 1 88 ? -21.614 -6.347 9.307 1.00 74.75 88 ALA A O 1
ATOM 701 N N . ARG A 1 89 ? -23.491 -7.569 9.401 1.00 73.94 89 ARG A N 1
ATOM 702 C CA . ARG A 1 89 ? -23.656 -7.562 10.862 1.00 73.94 89 ARG A CA 1
ATOM 703 C C . ARG A 1 89 ? -22.656 -8.506 11.542 1.00 73.94 89 ARG A C 1
ATOM 705 O O . ARG A 1 89 ? -22.077 -9.386 10.915 1.00 73.94 89 ARG A O 1
ATOM 712 N N . GLY A 1 90 ? -22.480 -8.338 12.854 1.00 77.62 90 GLY A N 1
ATOM 713 C CA . GLY A 1 90 ? -21.686 -9.246 13.697 1.00 77.62 90 GLY A CA 1
ATOM 714 C C . GLY A 1 90 ? -20.233 -8.821 13.926 1.00 77.62 90 GLY A C 1
ATOM 715 O O . GLY A 1 90 ? -19.553 -9.416 14.760 1.00 77.62 90 GLY A O 1
ATOM 716 N N . ASN A 1 91 ? -19.765 -7.764 13.259 1.00 83.94 91 ASN A N 1
ATOM 717 C CA . ASN A 1 91 ? -18.476 -7.160 13.581 1.00 83.94 91 ASN A CA 1
ATOM 718 C C . ASN A 1 91 ? -18.581 -6.307 14.863 1.00 83.94 91 ASN A C 1
ATOM 720 O O . ASN A 1 91 ? -19.637 -5.763 15.183 1.00 83.94 91 ASN A O 1
ATOM 724 N N . ARG A 1 92 ? -17.479 -6.192 15.609 1.00 87.75 92 ARG A N 1
ATOM 725 C CA . ARG A 1 92 ? -17.366 -5.321 16.789 1.00 87.75 92 ARG A CA 1
ATOM 726 C C . ARG A 1 92 ? -16.092 -4.498 16.663 1.00 87.75 92 ARG A C 1
ATOM 728 O O . ARG A 1 92 ? -15.015 -5.082 16.546 1.00 87.75 92 ARG A O 1
ATOM 735 N N . PHE A 1 93 ? -16.234 -3.179 16.677 1.00 91.88 93 PHE A N 1
ATOM 736 C CA . PHE A 1 93 ? -15.143 -2.228 16.484 1.00 91.88 93 PHE A CA 1
ATOM 737 C C . PHE A 1 93 ? -15.176 -1.142 17.559 1.00 91.88 93 PHE A C 1
ATOM 739 O O . PHE A 1 93 ? -16.246 -0.758 18.017 1.00 91.88 93 PHE A O 1
ATOM 746 N N . ASN A 1 94 ? -14.006 -0.648 17.941 1.00 90.56 94 ASN A N 1
ATOM 747 C CA . ASN A 1 94 ? -13.804 0.447 18.883 1.00 90.56 94 ASN A CA 1
ATOM 748 C C . ASN A 1 94 ? -13.733 1.818 18.193 1.00 90.56 94 ASN A C 1
ATOM 750 O O . ASN A 1 94 ? -14.001 2.834 18.830 1.00 90.56 94 ASN A O 1
ATOM 754 N N . GLY A 1 95 ? -13.393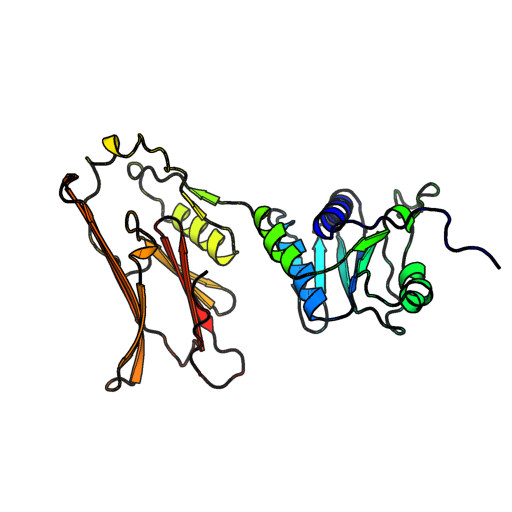 1.839 16.902 1.00 91.38 95 GLY A N 1
ATOM 755 C CA . GLY A 1 95 ? -13.413 3.027 16.051 1.00 91.38 95 GLY A CA 1
ATOM 756 C C . GLY A 1 95 ? -13.891 2.700 14.645 1.00 91.38 95 GLY A C 1
ATOM 757 O O . GLY A 1 95 ? -13.889 1.535 14.226 1.00 91.38 95 GLY A O 1
ATOM 758 N N . MET A 1 96 ? -14.344 3.722 13.922 1.00 92.75 96 MET A N 1
ATOM 759 C CA . MET A 1 96 ? -14.920 3.548 12.594 1.00 92.75 96 MET A CA 1
ATOM 760 C C . MET A 1 96 ? -14.560 4.672 11.638 1.00 92.75 96 MET A C 1
ATOM 762 O O . MET A 1 96 ? -14.568 5.847 11.987 1.00 92.75 96 MET A O 1
ATOM 766 N N . ILE A 1 97 ? -14.339 4.291 10.387 1.00 94.69 97 ILE A N 1
ATOM 767 C CA . ILE A 1 97 ? -14.310 5.207 9.253 1.00 94.69 97 ILE A CA 1
ATOM 768 C C . ILE A 1 97 ? -15.384 4.735 8.284 1.00 94.69 97 ILE A C 1
ATOM 770 O O . ILE A 1 97 ? -15.445 3.552 7.958 1.00 94.69 97 ILE A O 1
ATOM 774 N N . VAL A 1 98 ? -16.244 5.636 7.831 1.00 93.38 98 VAL A N 1
ATOM 775 C CA . VAL A 1 98 ? -17.338 5.321 6.913 1.00 93.38 98 VAL A CA 1
ATOM 776 C C . VAL A 1 98 ? -17.188 6.163 5.657 1.00 93.38 98 VAL A C 1
ATOM 778 O O . VAL A 1 98 ? -17.103 7.387 5.722 1.00 93.38 98 VAL A O 1
ATOM 781 N N . ASP A 1 99 ? -17.163 5.503 4.503 1.00 92.50 99 ASP A N 1
ATOM 782 C CA . ASP A 1 99 ? -17.244 6.169 3.206 1.00 92.50 99 ASP A CA 1
ATOM 783 C C . ASP A 1 99 ? -18.555 6.968 3.119 1.00 92.50 99 ASP A C 1
ATOM 785 O O . ASP A 1 99 ? -19.637 6.399 3.287 1.00 92.50 99 ASP A O 1
ATOM 789 N N . SER A 1 100 ? -18.478 8.276 2.856 1.00 88.69 100 SER A N 1
ATOM 790 C CA . SER A 1 100 ? -19.635 9.189 2.883 1.00 88.69 100 SER A CA 1
ATOM 791 C C . SER A 1 100 ? -20.772 8.769 1.946 1.00 88.69 100 SER A C 1
ATOM 793 O O . SER A 1 100 ? -21.918 9.170 2.142 1.00 88.69 100 SER A O 1
ATOM 795 N N . ILE A 1 101 ? -20.461 7.978 0.916 1.00 89.44 101 ILE A N 1
ATOM 796 C CA . ILE A 1 101 ? -21.421 7.490 -0.084 1.00 89.44 101 ILE A CA 1
ATOM 797 C C . ILE A 1 101 ? -22.264 6.313 0.450 1.00 89.44 101 ILE A C 1
ATOM 799 O O . ILE A 1 101 ? -23.289 5.964 -0.137 1.00 89.44 101 ILE A O 1
ATOM 803 N N . VAL A 1 102 ? -21.881 5.692 1.571 1.00 88.62 102 VAL A N 1
ATOM 804 C CA . VAL A 1 102 ? -22.646 4.589 2.170 1.00 88.62 102 VAL A CA 1
ATOM 805 C C . VAL A 1 102 ? -24.040 5.066 2.590 1.00 88.62 102 VAL A C 1
ATOM 807 O O . VAL A 1 102 ? -24.214 6.117 3.205 1.00 88.62 102 VAL A O 1
ATOM 810 N N . ASN A 1 103 ? -25.057 4.256 2.279 1.00 88.94 103 ASN A N 1
ATOM 811 C CA . ASN A 1 103 ? -26.450 4.568 2.585 1.00 88.94 103 ASN A CA 1
ATOM 812 C C . ASN A 1 103 ? -26.658 4.782 4.098 1.00 88.94 103 ASN A C 1
ATOM 814 O O . ASN A 1 103 ? -26.353 3.901 4.903 1.00 88.94 103 ASN A O 1
ATOM 818 N N . LYS A 1 104 ? -27.250 5.925 4.470 1.00 87.50 104 LYS A N 1
ATOM 819 C CA . LYS A 1 104 ? -27.548 6.316 5.860 1.00 87.50 104 LYS A CA 1
ATOM 820 C C . LYS A 1 104 ? -28.343 5.267 6.640 1.00 87.50 104 LYS A C 1
ATOM 822 O O . LYS A 1 104 ? -28.124 5.106 7.835 1.00 87.50 104 LYS A O 1
ATOM 827 N N . GLU A 1 105 ? -29.246 4.541 5.991 1.00 88.31 105 GLU A N 1
ATOM 828 C CA . GLU A 1 105 ? -29.998 3.459 6.626 1.00 88.31 105 GLU A CA 1
ATOM 829 C C . GLU A 1 105 ? -29.077 2.301 7.023 1.00 88.31 105 GLU A C 1
ATOM 831 O O . GLU A 1 105 ? -29.146 1.820 8.152 1.00 88.31 105 GLU A O 1
ATOM 836 N N . VAL A 1 106 ? -28.149 1.904 6.145 1.00 87.56 106 VAL A N 1
ATOM 837 C CA . VAL A 1 106 ? -27.125 0.889 6.454 1.00 87.56 106 VAL A CA 1
ATOM 838 C C . VAL A 1 106 ? -26.199 1.390 7.561 1.00 87.56 106 VAL A C 1
ATOM 840 O O . VAL A 1 106 ? -25.875 0.634 8.478 1.00 87.56 106 VAL A O 1
ATOM 843 N N . VAL A 1 107 ? -25.830 2.675 7.533 1.00 87.94 107 VAL A N 1
ATOM 844 C CA . VAL A 1 107 ? -25.043 3.288 8.609 1.00 87.94 107 VAL A CA 1
ATOM 845 C C . VAL A 1 107 ? -25.762 3.147 9.950 1.00 87.94 107 VAL A C 1
ATOM 847 O O . VAL A 1 107 ? -25.194 2.609 10.898 1.00 87.94 107 VAL A O 1
ATOM 850 N N . ASN A 1 108 ? -27.027 3.557 10.019 1.00 87.88 108 ASN A N 1
ATOM 851 C CA . ASN A 1 108 ? -27.772 3.598 11.273 1.00 87.88 108 ASN A CA 1
ATOM 852 C C . ASN A 1 108 ? -28.159 2.211 11.800 1.00 87.88 108 ASN A C 1
ATOM 854 O O . ASN A 1 108 ? -28.161 1.989 13.008 1.00 87.88 108 ASN A O 1
ATOM 858 N N . THR A 1 109 ? -28.490 1.275 10.910 1.00 86.88 109 THR A N 1
ATOM 859 C CA . THR A 1 109 ? -29.040 -0.036 11.292 1.00 86.88 109 THR A CA 1
ATOM 860 C C . THR A 1 109 ? -27.993 -1.141 11.400 1.00 86.88 109 THR A C 1
ATOM 862 O O . THR A 1 109 ? -28.219 -2.120 12.112 1.00 86.88 109 THR A O 1
ATOM 865 N N . VAL A 1 110 ? -26.858 -1.017 10.702 1.00 88.00 110 VAL A N 1
ATOM 866 C CA . VAL A 1 110 ? -25.821 -2.061 10.640 1.00 88.00 110 VAL A CA 1
ATOM 867 C C . VAL A 1 110 ? -24.493 -1.570 11.192 1.00 88.00 110 VAL A C 1
ATOM 869 O O . VAL A 1 110 ? -23.910 -2.252 12.033 1.00 88.00 110 VAL A O 1
ATOM 872 N N . ILE A 1 111 ? -24.021 -0.402 10.754 1.00 89.06 111 ILE A N 1
ATOM 873 C CA . ILE A 1 111 ? -22.671 0.072 11.087 1.00 89.06 111 ILE A CA 1
ATOM 874 C C . ILE A 1 111 ? -22.615 0.602 12.521 1.00 89.06 111 ILE A C 1
ATOM 876 O O . ILE A 1 111 ? -21.838 0.078 13.313 1.00 89.06 111 ILE A O 1
ATOM 880 N N . LEU A 1 112 ? -23.473 1.559 12.894 1.00 88.31 112 LEU A N 1
ATOM 881 C CA . LEU A 1 112 ? -23.492 2.152 14.240 1.00 88.31 112 LEU A CA 1
ATOM 882 C C . LEU A 1 112 ? -23.584 1.105 15.367 1.00 88.31 112 LEU A C 1
ATOM 884 O O . LEU A 1 112 ? -22.794 1.184 16.306 1.00 88.31 112 LEU A O 1
ATOM 888 N N . PRO A 1 113 ? -24.444 0.067 15.290 1.00 89.06 113 PRO A N 1
ATOM 889 C CA . PRO A 1 113 ? -24.502 -0.968 16.327 1.00 89.06 113 PRO A CA 1
ATOM 890 C C . PRO A 1 113 ? -23.209 -1.777 16.515 1.00 89.06 113 PRO A C 1
ATOM 892 O O . PRO A 1 113 ? -23.021 -2.396 17.572 1.00 89.06 113 PRO A O 1
ATOM 895 N N . CYS A 1 114 ? -22.325 -1.802 15.511 1.00 88.56 114 CYS A N 1
ATOM 896 C CA . CYS A 1 114 ? -21.032 -2.482 15.588 1.00 88.56 114 CYS A CA 1
ATOM 897 C C . CYS A 1 114 ? -19.999 -1.691 16.413 1.00 88.56 114 CYS A C 1
ATOM 899 O O . CYS A 1 114 ? -18.982 -2.271 16.796 1.00 88.56 114 CYS A O 1
ATOM 901 N N . LEU A 1 115 ? -20.245 -0.407 16.698 1.00 89.38 115 LEU A N 1
ATOM 902 C CA . LEU A 1 115 ? -19.344 0.463 17.449 1.00 89.38 115 LEU A CA 1
ATOM 903 C C . LEU A 1 115 ? -19.472 0.179 18.952 1.00 89.38 115 LEU A C 1
ATOM 905 O O . LEU A 1 115 ? -20.574 -0.021 19.478 1.00 89.38 115 LEU A O 1
ATOM 909 N N . LYS A 1 116 ? -18.334 0.077 19.636 1.00 87.56 116 LYS A N 1
ATOM 910 C CA . LYS A 1 116 ? -18.216 -0.279 21.054 1.00 87.56 116 LYS A CA 1
ATOM 911 C C . LYS A 1 116 ? -17.225 0.645 21.745 1.00 87.56 116 LYS A C 1
ATOM 913 O O . LYS A 1 116 ? -16.265 1.096 21.126 1.00 87.56 116 LYS A O 1
ATOM 918 N N . SER A 1 117 ? -17.444 0.871 23.034 1.00 83.69 117 SER A N 1
ATOM 919 C CA . SER A 1 117 ? -16.490 1.585 23.878 1.00 83.69 117 SER A CA 1
ATOM 920 C C . SER A 1 117 ? -15.171 0.826 23.992 1.00 83.69 117 SER A C 1
ATOM 922 O O . SER A 1 117 ? -15.104 -0.392 23.769 1.00 83.69 117 SER A O 1
ATOM 924 N N . LEU A 1 118 ? -14.112 1.555 24.318 1.00 78.62 118 LEU A N 1
ATOM 925 C CA . LEU A 1 118 ? -12.813 0.986 24.642 1.00 78.62 118 LEU A CA 1
ATOM 926 C C . LEU A 1 118 ? -12.915 0.090 25.877 1.00 78.62 118 LEU A C 1
ATOM 928 O O . LEU A 1 118 ? -13.686 0.345 26.804 1.00 78.62 118 LEU A O 1
ATOM 932 N N . PHE A 1 119 ? -12.133 -0.984 25.861 1.00 70.44 119 PHE A N 1
ATOM 933 C CA . PHE A 1 119 ? -11.980 -1.882 26.994 1.00 70.44 119 PHE A CA 1
ATOM 934 C C . PHE A 1 119 ? -10.568 -1.696 27.541 1.00 70.44 119 PHE A C 1
ATOM 936 O O . PHE A 1 119 ? -9.606 -2.161 26.935 1.00 70.44 119 PHE A O 1
ATOM 943 N N . VAL A 1 120 ? -10.456 -0.965 28.646 1.00 68.31 120 VAL A N 1
ATOM 944 C CA . VAL A 1 120 ? -9.194 -0.531 29.254 1.00 68.31 120 VAL A CA 1
ATOM 945 C C . VAL A 1 120 ? -9.159 -1.065 30.686 1.00 68.31 120 VAL A C 1
ATOM 947 O O . VAL A 1 120 ? -10.162 -1.003 31.393 1.00 68.31 120 VAL A O 1
ATOM 950 N N . GLU A 1 121 ? -8.037 -1.648 31.116 1.00 62.25 121 GLU A N 1
ATOM 951 C CA . GLU A 1 121 ? -7.853 -2.143 32.497 1.00 62.25 121 GLU A CA 1
ATOM 952 C C . GLU A 1 121 ? -8.991 -3.062 33.007 1.00 62.25 121 GLU A C 1
ATOM 954 O O . GLU A 1 121 ? -9.467 -2.955 34.140 1.00 62.25 121 GLU A O 1
ATOM 959 N N . ASN A 1 122 ? -9.442 -3.999 32.165 1.00 64.81 122 ASN A N 1
ATOM 960 C CA . ASN A 1 122 ? -10.536 -4.938 32.457 1.00 64.81 122 ASN A CA 1
ATOM 961 C C . ASN A 1 122 ? -11.918 -4.301 32.684 1.00 64.81 122 ASN A C 1
ATOM 963 O O . ASN A 1 122 ? -12.801 -4.938 33.269 1.00 64.81 122 ASN A O 1
ATOM 967 N N . ARG A 1 123 ? -12.139 -3.064 32.231 1.00 61.97 123 ARG A N 1
ATOM 968 C CA . ARG A 1 123 ? -13.436 -2.381 32.317 1.00 61.97 123 ARG A CA 1
ATOM 969 C C . ARG A 1 123 ? -13.719 -1.621 31.026 1.00 61.97 123 ARG A C 1
ATOM 971 O O . ARG A 1 123 ? -12.812 -1.266 30.281 1.00 61.97 123 ARG A O 1
ATOM 978 N N . TYR A 1 124 ? -14.995 -1.387 30.741 1.00 65.88 124 TYR A N 1
ATOM 979 C CA . TYR A 1 124 ? -15.352 -0.428 29.702 1.00 65.88 124 TYR A CA 1
ATOM 980 C C . TYR A 1 124 ? -15.105 0.979 30.229 1.00 65.88 124 TYR A C 1
ATOM 982 O O . TYR A 1 124 ? -15.467 1.276 31.371 1.00 65.88 124 TYR A O 1
ATOM 990 N N . ASP A 1 125 ? -14.481 1.820 29.410 1.00 67.69 125 ASP A N 1
ATOM 991 C CA . ASP A 1 125 ? -14.328 3.226 29.757 1.00 67.69 125 ASP A CA 1
ATOM 992 C C . ASP A 1 125 ? -15.718 3.882 29.774 1.00 67.69 125 ASP A C 1
ATOM 994 O O . ASP A 1 125 ? -16.412 3.952 28.761 1.00 67.69 125 ASP A O 1
ATOM 998 N N . ASN A 1 126 ? -16.156 4.300 30.962 1.00 60.09 126 ASN A N 1
ATOM 999 C CA . ASN A 1 126 ? -17.482 4.880 31.178 1.00 60.09 126 ASN A CA 1
ATOM 1000 C C . ASN A 1 126 ? -17.573 6.341 30.713 1.00 60.09 126 ASN A C 1
ATOM 1002 O O . ASN A 1 126 ? -18.680 6.867 30.611 1.00 60.09 126 ASN A O 1
ATOM 1006 N N . ASN A 1 127 ? -16.435 6.991 30.454 1.00 63.50 127 ASN A N 1
ATOM 1007 C CA . ASN A 1 127 ? -16.371 8.358 29.933 1.00 63.50 127 ASN A CA 1
ATOM 1008 C C . ASN A 1 127 ? -16.169 8.392 28.415 1.00 63.50 127 ASN A C 1
ATOM 1010 O O . ASN A 1 127 ? -16.164 9.467 27.817 1.00 63.50 127 ASN A O 1
ATOM 1014 N N . ASP A 1 128 ? -16.002 7.225 27.802 1.00 72.81 128 ASP A N 1
ATOM 1015 C CA . ASP A 1 128 ? -15.791 7.081 26.379 1.00 72.81 128 ASP A CA 1
ATOM 1016 C C . ASP A 1 128 ? -17.122 7.158 25.614 1.00 72.81 128 ASP A C 1
ATOM 1018 O O . ASP A 1 128 ? -17.960 6.258 25.727 1.00 72.81 128 ASP A O 1
ATOM 1022 N N . ASP A 1 129 ? -17.307 8.211 24.810 1.00 79.06 129 ASP A N 1
ATOM 1023 C CA . ASP A 1 129 ? -18.331 8.260 23.765 1.00 79.06 129 ASP A CA 1
ATOM 1024 C C . ASP A 1 129 ? -17.744 7.646 22.481 1.00 79.06 129 ASP A C 1
ATOM 1026 O O . ASP A 1 129 ? -16.920 8.272 21.806 1.00 79.06 129 ASP A O 1
ATOM 1030 N N . PRO A 1 130 ? -18.162 6.430 22.078 1.00 79.50 130 PRO A N 1
ATOM 1031 C CA . PRO A 1 130 ? -17.563 5.757 20.932 1.00 79.50 130 PRO A CA 1
ATOM 1032 C C . PRO A 1 130 ? -17.729 6.540 19.630 1.00 79.50 130 PRO A C 1
ATOM 1034 O O . PRO A 1 130 ? -16.941 6.360 18.699 1.00 79.50 130 PRO A O 1
ATOM 1037 N N . THR A 1 131 ? -18.749 7.404 19.558 1.00 81.88 131 THR A N 1
ATOM 1038 C CA . THR A 1 131 ? -19.026 8.215 18.372 1.00 81.88 131 THR A CA 1
ATOM 1039 C C . THR A 1 131 ? -17.934 9.247 18.091 1.00 81.88 131 THR A C 1
ATOM 1041 O O . THR A 1 131 ? -17.744 9.600 16.929 1.00 81.88 131 THR A O 1
ATOM 1044 N N . ASP A 1 132 ? -17.121 9.621 19.085 1.00 83.75 132 ASP A N 1
ATOM 1045 C CA . ASP A 1 132 ? -15.977 10.527 18.908 1.00 83.75 132 ASP A CA 1
ATOM 1046 C C . ASP A 1 132 ? -14.854 9.907 18.050 1.00 83.75 132 ASP A C 1
ATOM 1048 O O . ASP A 1 132 ? -14.037 10.614 17.452 1.00 83.75 132 ASP A O 1
ATOM 1052 N N . ARG A 1 133 ? -14.831 8.570 17.930 1.00 87.38 133 ARG A N 1
ATOM 1053 C CA . ARG A 1 133 ? -13.910 7.813 17.060 1.00 87.38 133 ARG A CA 1
ATOM 1054 C C . ARG A 1 133 ? -14.560 7.344 15.762 1.00 87.38 133 ARG A C 1
ATOM 1056 O O . ARG A 1 133 ? -14.058 6.410 15.126 1.00 87.38 133 ARG A O 1
ATOM 1063 N N . MET A 1 134 ? -15.676 7.959 15.380 1.00 90.31 134 MET A N 1
ATOM 1064 C CA . MET A 1 134 ? -16.353 7.700 14.120 1.00 90.31 134 MET A CA 1
ATOM 1065 C C . MET A 1 134 ? -16.157 8.860 13.146 1.00 90.31 134 MET A C 1
ATOM 1067 O O . MET A 1 134 ? -16.550 9.994 13.406 1.00 90.31 134 MET A O 1
ATOM 1071 N N . TYR A 1 135 ? -15.588 8.553 11.984 1.00 91.69 135 TYR A N 1
ATOM 10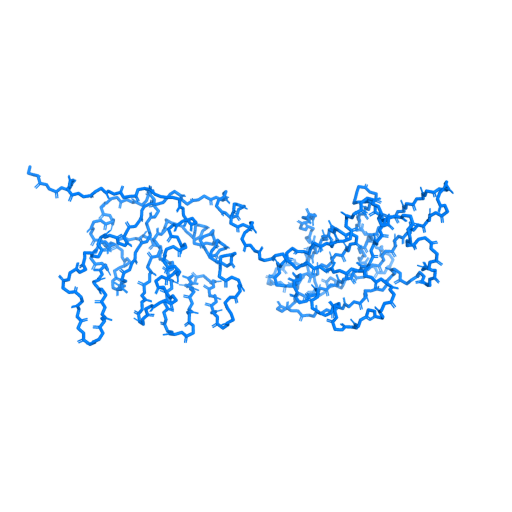72 C CA . TYR A 1 135 ? -15.271 9.534 10.952 1.00 91.69 135 TYR A CA 1
ATOM 1073 C C . TYR A 1 135 ? -15.990 9.222 9.645 1.00 91.69 135 TYR A C 1
ATOM 1075 O O . TYR A 1 135 ? -16.132 8.057 9.271 1.00 91.69 135 TYR A O 1
ATOM 1083 N N . PHE A 1 136 ? -16.395 10.266 8.924 1.00 91.19 136 PHE A N 1
ATOM 1084 C CA . PHE A 1 136 ? -16.936 10.143 7.570 1.00 91.19 136 PHE A CA 1
ATOM 1085 C C . PHE A 1 136 ? -15.963 10.758 6.571 1.00 91.19 136 PHE A C 1
ATOM 1087 O O . PHE A 1 136 ? -15.516 11.890 6.761 1.00 91.19 136 PHE A O 1
ATOM 1094 N N . CYS A 1 137 ? -15.612 9.997 5.537 1.00 90.12 137 CYS A N 1
ATOM 1095 C CA . CYS A 1 137 ? -14.568 10.361 4.581 1.00 90.12 137 CYS A CA 1
ATOM 1096 C C . CYS A 1 137 ? -15.043 10.127 3.147 1.00 90.12 137 CYS A C 1
ATOM 1098 O O . CYS A 1 137 ? -15.713 9.133 2.862 1.00 90.12 137 CYS A O 1
ATOM 1100 N N . ASP A 1 138 ? -14.632 10.997 2.229 1.00 90.62 138 ASP A N 1
ATOM 1101 C CA . ASP A 1 138 ? -14.767 10.733 0.798 1.00 90.62 138 ASP A CA 1
ATOM 1102 C C . ASP A 1 138 ? -13.539 9.938 0.352 1.00 90.62 138 ASP A C 1
ATOM 1104 O O . ASP A 1 138 ? -12.429 10.449 0.393 1.00 90.62 138 ASP A O 1
ATOM 1108 N N . ILE A 1 139 ? -13.732 8.669 -0.013 1.00 90.50 139 ILE A N 1
ATOM 1109 C CA . ILE A 1 139 ? -12.626 7.780 -0.404 1.00 90.50 139 ILE A CA 1
ATOM 1110 C C . ILE A 1 139 ? -12.459 7.811 -1.920 1.00 90.50 139 ILE A C 1
ATOM 1112 O O . ILE A 1 139 ? -13.370 7.387 -2.648 1.00 90.50 139 ILE A O 1
ATOM 1116 N N . THR A 1 140 ? -11.293 8.268 -2.372 1.00 89.44 140 THR A N 1
ATOM 1117 C CA . THR A 1 140 ? -10.950 8.529 -3.774 1.00 89.44 140 THR A CA 1
ATOM 1118 C C . THR A 1 140 ? -9.554 8.005 -4.127 1.00 89.44 140 THR A C 1
ATOM 1120 O O . THR A 1 140 ? -8.784 7.596 -3.263 1.00 89.44 140 THR A O 1
ATOM 1123 N N . LYS A 1 141 ? -9.212 7.973 -5.422 1.00 81.69 141 LYS A N 1
ATOM 1124 C CA . LYS A 1 141 ? -7.862 7.568 -5.857 1.00 81.69 141 LYS A CA 1
ATOM 1125 C C . LYS A 1 141 ? -6.794 8.597 -5.477 1.00 81.69 141 LYS A C 1
ATOM 1127 O O . LYS A 1 141 ? -5.649 8.209 -5.257 1.00 81.69 141 LYS A O 1
ATOM 1132 N N . ASP A 1 142 ? -7.176 9.864 -5.352 1.00 84.25 142 ASP A N 1
ATOM 1133 C CA . ASP A 1 142 ? -6.263 10.956 -5.010 1.00 84.25 142 ASP A CA 1
ATOM 1134 C C . ASP A 1 142 ? -5.656 10.762 -3.614 1.00 84.25 142 ASP A C 1
ATOM 1136 O O . ASP A 1 142 ? -4.497 11.104 -3.401 1.00 84.25 142 ASP A O 1
ATOM 1140 N N . ASP A 1 143 ? -6.373 10.097 -2.700 1.00 84.88 143 ASP A N 1
ATOM 1141 C CA . ASP A 1 143 ? -5.857 9.729 -1.376 1.00 84.88 143 ASP A CA 1
ATOM 1142 C C . ASP A 1 143 ? -4.615 8.817 -1.464 1.00 84.88 143 ASP A C 1
ATOM 1144 O O . ASP A 1 143 ? -3.707 8.895 -0.632 1.00 84.88 143 ASP A O 1
ATOM 1148 N N . VAL A 1 144 ? -4.529 7.953 -2.485 1.00 77.81 144 VAL A N 1
ATOM 1149 C CA . VAL A 1 144 ? -3.356 7.087 -2.709 1.00 77.81 144 VAL A CA 1
ATOM 1150 C C . VAL A 1 144 ? -2.152 7.923 -3.132 1.00 77.81 144 VAL A C 1
ATOM 1152 O O . VAL A 1 144 ? -1.061 7.739 -2.596 1.00 77.81 144 VAL A O 1
ATOM 1155 N N . ILE A 1 145 ? -2.363 8.869 -4.048 1.00 74.69 145 ILE A N 1
ATOM 1156 C CA . ILE A 1 145 ? -1.321 9.779 -4.536 1.00 74.69 145 ILE A CA 1
ATOM 1157 C C . ILE A 1 145 ? -0.845 10.675 -3.393 1.00 74.69 145 ILE A C 1
ATOM 1159 O O . ILE A 1 145 ? 0.352 10.792 -3.141 1.00 74.69 145 ILE A O 1
ATOM 1163 N N . GLU A 1 146 ? -1.779 11.266 -2.647 1.00 84.31 146 GLU A N 1
ATOM 1164 C CA . GLU A 1 146 ? -1.447 12.144 -1.534 1.00 84.31 146 GLU A CA 1
ATOM 1165 C C . GLU A 1 146 ? -0.720 11.382 -0.420 1.00 84.31 146 GLU A C 1
ATOM 1167 O O . GLU A 1 146 ? 0.214 11.915 0.180 1.00 84.31 146 GLU A O 1
ATOM 1172 N N . SER A 1 147 ? -1.108 10.137 -0.138 1.00 80.56 147 SER A N 1
ATOM 1173 C CA . SER A 1 147 ? -0.465 9.346 0.914 1.00 80.56 147 SER A CA 1
ATOM 1174 C C . SER A 1 147 ? 0.932 8.850 0.546 1.00 80.56 147 SER A C 1
ATOM 1176 O O . SER A 1 147 ? 1.718 8.579 1.453 1.00 80.56 147 SER A O 1
ATOM 1178 N N . ALA A 1 148 ? 1.282 8.791 -0.743 1.00 72.56 148 ALA A N 1
ATOM 1179 C CA . ALA A 1 148 ? 2.605 8.365 -1.199 1.00 72.56 148 ALA A CA 1
ATOM 1180 C C . ALA A 1 148 ? 3.738 9.225 -0.612 1.00 72.56 148 ALA A C 1
ATOM 1182 O O . ALA A 1 148 ? 4.812 8.702 -0.332 1.00 72.56 148 ALA A O 1
ATOM 1183 N N . LYS A 1 149 ? 3.481 10.509 -0.309 1.00 74.00 149 LYS A N 1
ATOM 1184 C CA . LYS A 1 149 ? 4.454 11.413 0.342 1.00 74.00 149 LYS A CA 1
ATOM 1185 C C . LYS A 1 149 ? 4.883 10.970 1.746 1.00 74.00 149 LYS A C 1
ATOM 1187 O O . LYS A 1 149 ? 5.861 11.491 2.271 1.00 74.00 149 LYS A O 1
ATOM 1192 N N . TYR A 1 150 ? 4.125 10.069 2.374 1.00 70.38 150 TYR A N 1
ATOM 1193 C CA . TYR A 1 150 ? 4.438 9.511 3.690 1.00 70.38 150 TYR A CA 1
ATOM 1194 C C . TYR A 1 150 ? 5.217 8.197 3.612 1.00 70.38 150 TYR A C 1
ATOM 1196 O O . TYR A 1 150 ? 5.650 7.710 4.657 1.00 70.38 150 TYR A O 1
ATOM 1204 N N . ARG A 1 151 ? 5.453 7.650 2.408 1.00 64.88 151 ARG A N 1
ATOM 1205 C CA . ARG A 1 151 ? 6.438 6.580 2.258 1.00 64.88 151 ARG A CA 1
ATOM 1206 C C . ARG A 1 151 ? 7.811 7.138 2.636 1.00 64.88 151 ARG A C 1
ATOM 1208 O O . ARG A 1 151 ? 8.178 8.211 2.152 1.00 64.88 151 ARG A O 1
ATOM 1215 N N . PRO A 1 152 ? 8.578 6.460 3.501 1.00 52.19 152 PRO A N 1
ATOM 1216 C CA . PRO A 1 152 ? 9.928 6.896 3.796 1.00 52.19 152 PRO A CA 1
ATOM 1217 C C . PRO A 1 152 ? 10.768 6.890 2.524 1.00 52.19 152 PRO A C 1
ATOM 1219 O O . PRO A 1 152 ? 10.735 5.957 1.724 1.00 52.19 152 PRO A O 1
ATOM 1222 N N . ILE A 1 153 ? 11.526 7.965 2.371 1.00 46.56 153 ILE A N 1
ATOM 1223 C CA . ILE A 1 153 ? 12.513 8.131 1.319 1.00 46.56 153 ILE A CA 1
ATOM 1224 C C . ILE A 1 153 ? 13.819 7.545 1.848 1.00 46.56 153 ILE A C 1
ATOM 1226 O O . ILE A 1 153 ? 14.290 7.946 2.917 1.00 46.56 153 ILE A O 1
ATOM 1230 N N . LEU A 1 154 ? 14.408 6.597 1.119 1.00 39.72 154 LEU A N 1
ATOM 1231 C CA . LEU A 1 154 ? 15.762 6.147 1.422 1.00 39.72 154 LEU A CA 1
ATOM 1232 C C . LEU A 1 154 ? 16.735 7.205 0.890 1.00 39.72 154 LEU A C 1
ATOM 1234 O O . LEU A 1 154 ? 16.882 7.364 -0.319 1.00 39.72 154 LEU A O 1
ATOM 1238 N N . PHE A 1 155 ? 17.379 7.935 1.798 1.00 39.59 155 PHE A N 1
ATOM 1239 C CA . PHE A 1 155 ? 18.448 8.873 1.466 1.00 39.59 155 PHE A CA 1
ATOM 1240 C C . PHE A 1 155 ? 19.765 8.106 1.334 1.00 39.59 155 PHE A C 1
ATOM 1242 O O . PHE A 1 155 ? 20.288 7.596 2.326 1.00 39.59 155 PHE A O 1
ATOM 1249 N N . VAL A 1 156 ? 20.297 8.015 0.115 1.00 38.97 156 VAL A N 1
ATOM 1250 C CA . VAL A 1 156 ? 21.563 7.320 -0.161 1.00 38.97 156 VAL A CA 1
ATOM 1251 C C . VAL A 1 156 ? 22.645 8.346 -0.483 1.00 38.97 156 VAL A C 1
ATOM 1253 O O . VAL A 1 156 ? 22.567 9.053 -1.487 1.00 38.97 156 VAL A O 1
ATOM 1256 N N . THR A 1 157 ? 23.656 8.459 0.380 1.00 37.03 157 THR A N 1
ATOM 1257 C CA . THR A 1 157 ? 24.844 9.286 0.135 1.00 37.03 157 THR A CA 1
ATOM 1258 C C . THR A 1 157 ? 25.861 8.496 -0.684 1.00 37.03 157 THR A C 1
ATOM 1260 O O . THR A 1 157 ? 26.356 7.452 -0.258 1.00 37.03 157 THR A O 1
ATOM 1263 N N . SER A 1 158 ? 26.189 8.987 -1.878 1.00 41.41 158 SER A N 1
ATOM 1264 C CA . SER A 1 158 ? 27.092 8.318 -2.815 1.00 41.41 158 SER A CA 1
ATOM 1265 C C . SER A 1 158 ? 28.467 8.981 -2.833 1.00 41.41 158 SER A C 1
ATOM 1267 O O . SER A 1 158 ? 28.868 9.555 -3.836 1.00 41.41 158 SER A O 1
ATOM 1269 N N . ALA A 1 159 ? 29.239 8.896 -1.750 1.00 36.66 159 ALA A N 1
ATOM 1270 C CA . ALA A 1 159 ? 30.671 9.171 -1.864 1.00 36.66 159 ALA A CA 1
ATOM 1271 C C . ALA A 1 159 ? 31.345 7.935 -2.481 1.00 36.66 159 ALA A C 1
ATOM 1273 O O . ALA A 1 159 ? 31.659 6.977 -1.772 1.00 36.66 159 ALA A O 1
ATOM 1274 N N . ARG A 1 160 ? 31.604 7.929 -3.796 1.00 42.19 160 ARG A N 1
ATOM 1275 C CA . ARG A 1 160 ? 32.371 6.858 -4.481 1.00 42.19 160 ARG A CA 1
ATOM 1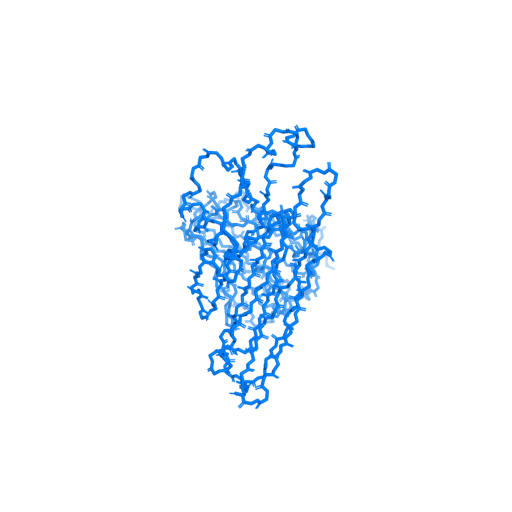276 C C . ARG A 1 160 ? 33.882 6.868 -4.107 1.00 42.19 160 ARG A C 1
ATOM 1278 O O . ARG A 1 160 ? 34.743 6.482 -4.888 1.00 42.19 160 ARG A O 1
ATOM 1285 N N . GLY A 1 161 ? 34.217 7.274 -2.880 1.00 39.34 161 GLY A N 1
ATOM 1286 C CA . GLY A 1 161 ? 35.549 7.162 -2.273 1.00 39.34 161 GLY A CA 1
ATOM 1287 C C . GLY A 1 161 ? 35.647 6.117 -1.156 1.00 39.34 161 GLY A C 1
ATOM 1288 O O . GLY A 1 161 ? 36.746 5.777 -0.730 1.00 39.34 161 GLY A O 1
ATOM 1289 N N . SER A 1 162 ? 34.528 5.564 -0.687 1.00 39.56 162 SER A N 1
ATOM 1290 C CA . SER A 1 162 ? 34.517 4.434 0.245 1.00 39.56 162 SER A CA 1
ATOM 1291 C C . SER A 1 162 ? 33.717 3.312 -0.391 1.00 39.56 162 SER A C 1
ATOM 1293 O O . SER A 1 162 ? 32.546 3.519 -0.696 1.00 39.56 162 SER A O 1
ATOM 1295 N N . GLY A 1 163 ? 34.368 2.171 -0.637 1.00 42.16 163 GLY A N 1
ATOM 1296 C CA . GLY A 1 163 ? 33.822 1.037 -1.382 1.00 42.16 163 GLY A CA 1
ATOM 1297 C C . GLY A 1 163 ? 32.331 0.836 -1.139 1.00 42.16 163 GLY A C 1
ATOM 1298 O O . GLY A 1 163 ? 31.917 0.584 -0.005 1.00 42.16 163 GLY A O 1
ATOM 1299 N N . LYS A 1 164 ? 31.538 0.965 -2.209 1.00 51.19 164 LYS A N 1
ATOM 1300 C CA . LYS A 1 164 ? 30.127 0.595 -2.188 1.00 51.19 164 LYS A CA 1
ATOM 1301 C C . LYS A 1 164 ? 30.072 -0.843 -1.689 1.00 51.19 164 LYS A C 1
ATOM 1303 O O . LYS A 1 164 ? 30.570 -1.757 -2.344 1.00 51.19 164 LYS A O 1
ATOM 1308 N N . THR A 1 165 ? 29.560 -1.058 -0.486 1.00 54.09 165 THR A N 1
ATOM 1309 C CA . THR A 1 165 ? 29.433 -2.428 0.009 1.00 54.09 165 THR A CA 1
ATOM 1310 C C . THR A 1 165 ? 28.227 -3.034 -0.693 1.00 54.09 165 THR A C 1
ATOM 1312 O O . THR A 1 165 ? 27.187 -2.391 -0.772 1.00 54.09 165 THR A O 1
ATOM 1315 N N . MET A 1 166 ? 28.309 -4.285 -1.160 1.00 52.72 166 MET A N 1
ATOM 1316 C CA . MET A 1 166 ? 27.140 -5.037 -1.664 1.00 52.72 166 MET A CA 1
ATOM 1317 C C . MET A 1 166 ? 25.919 -4.941 -0.732 1.00 52.72 166 MET A C 1
ATOM 1319 O O . MET A 1 166 ? 24.781 -5.091 -1.162 1.00 52.72 166 MET A O 1
ATOM 1323 N N . LYS A 1 167 ? 26.158 -4.674 0.557 1.00 52.97 167 LYS A N 1
ATOM 1324 C CA . LYS A 1 167 ? 25.149 -4.359 1.563 1.00 52.97 167 LYS A CA 1
ATOM 1325 C C . LYS A 1 167 ? 24.293 -3.132 1.209 1.00 52.97 167 LYS A C 1
ATOM 1327 O O . LYS A 1 167 ? 23.081 -3.236 1.309 1.00 52.97 167 LYS A O 1
ATOM 1332 N N . GLN A 1 168 ? 24.883 -2.024 0.760 1.00 57.12 168 GLN A N 1
ATOM 1333 C CA . GLN A 1 168 ? 24.144 -0.809 0.385 1.00 57.12 168 GLN A CA 1
ATOM 1334 C C . GLN A 1 168 ? 23.232 -1.051 -0.820 1.00 57.12 168 GLN A C 1
ATOM 1336 O O . GLN A 1 168 ? 22.070 -0.666 -0.797 1.00 57.12 168 GLN A O 1
ATOM 1341 N N . PHE A 1 169 ? 23.712 -1.767 -1.839 1.00 56.91 169 PHE A N 1
ATOM 1342 C CA . PHE A 1 169 ? 22.866 -2.119 -2.980 1.00 56.91 169 PHE A CA 1
ATOM 1343 C C . PHE A 1 169 ? 21.755 -3.102 -2.618 1.00 56.91 169 PHE A C 1
ATOM 1345 O O . PHE A 1 169 ? 20.655 -2.994 -3.144 1.00 56.91 169 PHE A O 1
ATOM 1352 N N . LYS A 1 170 ? 22.012 -4.036 -1.695 1.00 57.16 170 LYS A N 1
ATOM 1353 C CA . LYS A 1 170 ? 20.963 -4.904 -1.147 1.00 57.16 170 LYS A CA 1
ATOM 1354 C C . LYS A 1 170 ? 19.915 -4.106 -0.380 1.00 57.16 170 LYS A C 1
ATOM 1356 O O . LYS A 1 170 ? 18.737 -4.360 -0.564 1.00 57.16 170 LYS A O 1
ATOM 1361 N N . GLU A 1 171 ? 20.326 -3.125 0.419 1.00 57.66 171 GLU A N 1
ATOM 1362 C CA . GLU A 1 171 ? 19.407 -2.225 1.125 1.00 57.66 171 GLU A CA 1
ATOM 1363 C C . GLU A 1 171 ? 18.584 -1.371 0.145 1.00 57.66 171 GLU A C 1
ATOM 1365 O O . GLU A 1 171 ? 17.384 -1.213 0.348 1.00 57.66 171 GLU A O 1
ATOM 1370 N N . MET A 1 172 ? 19.184 -0.887 -0.948 1.00 59.66 172 MET A N 1
ATOM 1371 C CA . MET A 1 172 ? 18.472 -0.182 -2.025 1.00 59.66 172 MET A CA 1
ATOM 1372 C C . MET A 1 172 ? 17.495 -1.097 -2.767 1.00 59.66 172 MET A C 1
ATOM 1374 O O . MET A 1 172 ? 16.353 -0.714 -2.995 1.00 59.66 172 MET A O 1
ATOM 1378 N N . LEU A 1 173 ? 17.915 -2.316 -3.111 1.00 60.78 173 LEU A N 1
ATOM 1379 C CA . LEU A 1 173 ? 17.060 -3.293 -3.778 1.00 60.78 173 LEU A CA 1
ATOM 1380 C C . LEU A 1 173 ? 15.911 -3.740 -2.870 1.00 60.78 173 LEU A C 1
ATOM 1382 O O . LEU A 1 173 ? 14.784 -3.866 -3.338 1.00 60.78 173 LEU A O 1
ATOM 1386 N N . ASP A 1 174 ? 16.167 -3.939 -1.575 1.00 57.91 174 ASP A N 1
ATOM 1387 C CA . ASP A 1 174 ? 15.134 -4.202 -0.575 1.00 57.91 174 ASP A CA 1
ATOM 1388 C C . ASP A 1 174 ? 14.169 -3.018 -0.478 1.00 57.91 174 ASP A C 1
ATOM 1390 O O . ASP A 1 174 ? 12.959 -3.225 -0.450 1.00 57.91 174 ASP A O 1
ATOM 1394 N N . ALA A 1 175 ? 14.679 -1.786 -0.495 1.00 57.66 175 ALA A N 1
ATOM 1395 C CA . ALA A 1 175 ? 13.856 -0.587 -0.483 1.00 57.66 175 ALA A CA 1
ATOM 1396 C C . ALA A 1 175 ? 12.953 -0.513 -1.731 1.00 57.66 175 ALA A C 1
ATOM 1398 O O . ALA A 1 175 ? 11.739 -0.380 -1.603 1.00 57.66 175 ALA A O 1
ATOM 1399 N N . VAL A 1 176 ? 13.494 -0.706 -2.933 1.00 57.62 176 VAL A N 1
ATOM 1400 C CA . VAL A 1 176 ? 12.716 -0.662 -4.186 1.00 57.62 176 VAL A CA 1
ATOM 1401 C C . VAL A 1 176 ? 11.728 -1.817 -4.289 1.00 57.62 176 VAL A C 1
ATOM 1403 O O . VAL A 1 176 ? 10.563 -1.595 -4.600 1.00 57.62 176 VAL A O 1
ATOM 1406 N N . SER A 1 177 ? 12.142 -3.038 -3.936 1.00 53.88 177 SER A N 1
ATOM 1407 C CA . SER A 1 177 ? 11.259 -4.219 -3.933 1.00 53.88 177 SER A CA 1
ATOM 1408 C C . SER A 1 177 ? 10.094 -4.070 -2.958 1.00 53.88 177 SER A C 1
ATOM 1410 O O . SER A 1 177 ? 9.063 -4.724 -3.092 1.00 53.88 177 SER A O 1
ATOM 1412 N N . CYS A 1 178 ? 10.269 -3.228 -1.943 1.00 52.94 178 CYS A N 1
ATOM 1413 C CA . CYS A 1 178 ? 9.234 -2.906 -0.984 1.00 52.94 178 CYS A CA 1
ATOM 1414 C C . CYS A 1 178 ? 8.511 -1.580 -1.363 1.00 52.94 178 CYS A C 1
ATOM 1416 O O . CYS A 1 178 ? 7.521 -1.211 -0.754 1.00 52.94 178 CYS A O 1
ATOM 1418 N N . GLY A 1 179 ? 8.905 -0.873 -2.424 1.00 48.78 179 GLY A N 1
ATOM 1419 C CA . GLY A 1 179 ? 8.212 0.326 -2.912 1.00 48.78 179 GLY A CA 1
ATOM 1420 C C . GLY A 1 179 ? 8.576 1.624 -2.182 1.00 48.78 179 GLY A C 1
ATOM 1421 O O . GLY A 1 179 ? 7.785 2.571 -2.192 1.00 48.78 179 GLY A O 1
ATOM 1422 N N . TYR A 1 180 ? 9.748 1.685 -1.546 1.00 46.16 180 TYR A N 1
ATOM 1423 C CA . TYR A 1 180 ? 10.374 2.948 -1.145 1.00 46.16 180 TYR A CA 1
ATOM 1424 C C . TYR A 1 180 ? 10.808 3.725 -2.400 1.00 46.16 180 TYR A C 1
ATOM 1426 O O . TYR A 1 180 ? 11.346 3.133 -3.332 1.00 46.16 180 TYR A O 1
ATOM 1434 N N . SER A 1 181 ? 10.664 5.051 -2.390 1.00 46.78 181 SER A N 1
ATOM 1435 C CA . SER A 1 181 ? 11.347 5.920 -3.359 1.00 46.78 181 SER A CA 1
ATOM 1436 C C . SER A 1 181 ? 12.805 6.111 -2.933 1.00 46.78 181 SER A C 1
ATOM 1438 O O . SER A 1 181 ? 13.065 6.439 -1.764 1.00 46.78 181 SER A O 1
ATOM 1440 N N . ILE A 1 182 ? 13.749 5.940 -3.856 1.00 49.44 182 ILE A N 1
ATOM 1441 C CA . ILE A 1 182 ? 15.164 6.234 -3.607 1.00 49.44 182 ILE A CA 1
ATOM 1442 C C . ILE A 1 182 ? 15.392 7.722 -3.875 1.00 49.44 182 ILE A C 1
ATOM 1444 O O . ILE A 1 182 ? 14.950 8.226 -4.900 1.00 49.44 182 ILE A O 1
ATOM 1448 N N . ARG A 1 183 ? 16.090 8.426 -2.969 1.00 43.94 183 ARG A N 1
ATOM 1449 C CA . ARG A 1 183 ? 16.668 9.737 -3.290 1.00 43.94 183 ARG A CA 1
ATOM 1450 C C . ARG A 1 183 ? 18.174 9.772 -3.101 1.00 43.94 183 ARG A C 1
ATOM 1452 O O . ARG A 1 183 ? 18.681 9.435 -2.025 1.00 43.94 183 ARG A O 1
ATOM 1459 N N . SER A 1 184 ? 18.879 10.247 -4.123 1.00 44.62 184 SER A N 1
ATOM 1460 C CA . SER A 1 184 ? 20.304 10.567 -4.014 1.00 44.62 184 SER A CA 1
ATOM 1461 C C . SER A 1 184 ? 20.491 11.878 -3.247 1.00 44.62 184 SER A C 1
ATOM 1463 O O . SER A 1 184 ? 19.855 12.884 -3.554 1.00 44.62 184 SER A O 1
ATOM 1465 N N . VAL A 1 185 ? 21.356 11.886 -2.228 1.00 38.75 185 VAL A N 1
ATOM 1466 C CA . VAL A 1 185 ? 21.602 13.088 -1.396 1.00 38.75 185 VAL A CA 1
ATOM 1467 C C . VAL A 1 185 ? 22.737 13.965 -1.940 1.00 38.75 185 VAL A C 1
ATOM 1469 O O . VAL A 1 185 ? 23.022 15.013 -1.372 1.00 38.75 185 VAL A O 1
ATOM 1472 N N . ASN A 1 186 ? 23.373 13.588 -3.051 1.00 41.22 186 ASN A N 1
ATOM 1473 C CA . ASN A 1 186 ? 24.488 14.346 -3.634 1.00 41.22 186 ASN A CA 1
ATOM 1474 C C . ASN A 1 186 ? 24.038 15.379 -4.690 1.00 41.22 186 ASN A C 1
ATOM 1476 O O . ASN A 1 186 ? 24.760 15.646 -5.644 1.00 41.22 186 ASN A O 1
ATOM 1480 N N . TYR A 1 187 ? 22.860 15.984 -4.522 1.00 37.38 187 TYR A N 1
ATOM 1481 C CA . TYR A 1 187 ? 22.434 17.152 -5.305 1.00 37.38 187 TYR A CA 1
ATOM 1482 C C . TYR A 1 187 ? 22.863 18.441 -4.585 1.00 37.38 187 TYR A C 1
ATOM 1484 O O . TYR A 1 187 ? 22.046 19.214 -4.092 1.00 37.38 187 TYR A O 1
ATOM 1492 N N . ASP A 1 188 ? 24.174 18.642 -4.473 1.00 36.69 188 ASP A N 1
ATOM 1493 C CA . ASP A 1 188 ? 24.752 19.953 -4.181 1.00 36.69 188 ASP A CA 1
ATOM 1494 C C . ASP A 1 188 ? 25.474 20.390 -5.456 1.00 36.69 188 ASP A C 1
ATOM 1496 O O . ASP A 1 188 ? 26.431 19.744 -5.891 1.00 36.69 188 ASP A O 1
ATOM 1500 N N . GLU A 1 189 ? 24.988 21.465 -6.079 1.00 35.34 189 GLU A N 1
ATOM 1501 C CA . GLU A 1 189 ? 25.525 22.032 -7.326 1.00 35.34 189 GLU A CA 1
ATOM 1502 C C . GLU A 1 189 ? 27.036 22.340 -7.219 1.00 35.34 189 GLU A C 1
ATOM 1504 O O . GLU A 1 189 ? 27.728 22.423 -8.230 1.00 35.34 189 GLU A O 1
ATOM 1509 N N . ASN A 1 190 ? 27.577 22.417 -5.994 1.00 35.22 190 ASN A N 1
ATOM 1510 C CA . ASN A 1 190 ? 28.988 22.679 -5.709 1.00 35.22 190 ASN A CA 1
ATOM 1511 C C . ASN A 1 190 ? 29.873 21.423 -5.548 1.00 35.22 190 ASN A C 1
ATOM 1513 O O . ASN A 1 190 ? 31.096 21.553 -5.459 1.00 35.22 190 ASN A O 1
ATOM 1517 N N . ILE A 1 191 ? 29.312 20.206 -5.490 1.00 37.69 191 ILE A N 1
ATOM 1518 C CA . ILE A 1 191 ? 30.108 18.956 -5.433 1.00 37.69 191 ILE A CA 1
ATOM 1519 C C . ILE A 1 191 ? 30.631 18.572 -6.822 1.00 37.69 191 ILE A C 1
ATOM 1521 O O . ILE A 1 191 ? 31.678 17.920 -6.916 1.00 37.69 191 ILE A O 1
ATOM 1525 N N . PHE A 1 192 ? 29.966 19.050 -7.883 1.00 30.95 192 PHE A N 1
ATOM 1526 C CA . PHE A 1 192 ? 30.348 18.804 -9.272 1.00 30.95 192 PHE A CA 1
ATOM 1527 C C . PHE A 1 192 ? 31.842 19.071 -9.494 1.00 30.95 192 PHE A C 1
ATOM 1529 O O . PHE A 1 192 ? 32.518 18.207 -10.023 1.00 30.95 192 PHE A O 1
ATOM 1536 N N . GLU A 1 193 ? 32.428 20.159 -8.986 1.00 30.84 193 GLU A N 1
ATOM 1537 C CA . GLU A 1 193 ? 33.852 20.469 -9.219 1.00 30.84 193 GLU A CA 1
ATOM 1538 C C . GLU A 1 193 ? 34.867 19.507 -8.562 1.00 30.84 193 GLU A C 1
ATOM 1540 O O . GLU A 1 193 ? 36.024 19.459 -8.989 1.00 30.84 193 GLU A O 1
ATOM 1545 N N . LYS A 1 194 ? 34.490 18.733 -7.531 1.00 31.50 194 LYS A N 1
ATOM 1546 C CA . LYS A 1 194 ? 35.443 17.892 -6.773 1.00 31.50 194 LYS A CA 1
ATOM 1547 C C . LYS A 1 194 ? 35.434 16.411 -7.145 1.00 31.50 194 LYS A C 1
ATOM 1549 O O . LYS A 1 194 ? 36.451 15.752 -6.920 1.00 31.50 194 LYS A O 1
ATOM 1554 N N . GLU A 1 195 ? 34.354 15.887 -7.723 1.00 31.25 195 GLU A N 1
ATOM 1555 C CA . GLU A 1 195 ? 34.250 14.462 -8.089 1.00 31.25 195 GLU A CA 1
ATOM 1556 C C . GLU A 1 195 ? 34.883 14.114 -9.453 1.00 31.25 195 GLU A C 1
ATOM 1558 O O . GLU A 1 195 ? 35.078 12.940 -9.751 1.00 31.25 195 GLU A O 1
ATOM 1563 N N . TYR A 1 196 ? 35.335 15.098 -10.243 1.00 33.28 196 TYR A N 1
ATOM 1564 C CA . TYR A 1 196 ? 35.927 14.870 -11.578 1.00 33.28 196 TYR A CA 1
ATOM 1565 C C . TYR A 1 196 ? 37.337 14.254 -11.608 1.00 33.28 196 TYR A C 1
ATOM 1567 O O . TYR A 1 196 ? 37.882 14.030 -12.686 1.00 33.28 196 TYR A O 1
ATOM 1575 N N . LYS A 1 197 ? 37.973 13.969 -10.463 1.00 29.47 197 LYS A N 1
ATOM 1576 C CA . LYS A 1 197 ? 39.334 13.387 -10.454 1.00 29.47 197 LYS A CA 1
ATOM 1577 C C . LYS A 1 197 ? 39.397 11.874 -10.298 1.00 29.47 197 LYS A C 1
ATOM 1579 O O . LYS A 1 197 ? 40.456 11.299 -10.538 1.00 29.47 197 LYS A O 1
ATOM 1584 N N . CYS A 1 198 ? 38.305 11.227 -9.919 1.00 31.81 198 CYS A N 1
ATOM 1585 C CA . CYS A 1 198 ? 38.310 9.803 -9.624 1.00 31.81 198 CYS A CA 1
ATOM 1586 C C . CYS A 1 198 ? 36.995 9.222 -10.121 1.00 31.81 198 CYS A C 1
ATOM 1588 O O . CYS A 1 198 ? 36.000 9.556 -9.509 1.00 31.81 198 CYS A O 1
ATOM 1590 N N . MET A 1 199 ? 36.983 8.392 -11.174 1.00 33.34 199 MET A N 1
ATOM 1591 C CA . MET A 1 199 ? 36.023 7.288 -11.413 1.00 33.34 199 MET A CA 1
ATOM 1592 C C . MET A 1 199 ? 35.965 6.911 -12.895 1.00 33.34 199 MET A C 1
ATOM 1594 O O . MET A 1 199 ? 34.972 7.127 -13.576 1.00 33.34 199 MET A O 1
ATOM 1598 N N . PHE A 1 200 ? 37.033 6.280 -13.370 1.00 37.47 200 PHE A N 1
ATOM 1599 C CA . PHE A 1 200 ? 37.001 5.468 -14.580 1.00 37.47 200 PHE A CA 1
ATOM 1600 C C . PHE A 1 200 ? 37.252 4.030 -14.147 1.00 37.47 200 PHE A C 1
ATOM 1602 O O . PHE A 1 200 ? 38.388 3.725 -13.802 1.00 37.47 200 PHE A O 1
ATOM 1609 N N . TYR A 1 201 ? 36.222 3.183 -14.103 1.00 34.91 201 TYR A N 1
ATOM 1610 C CA . TYR A 1 201 ? 36.384 1.725 -14.084 1.00 34.91 201 TYR A CA 1
ATOM 1611 C C . TYR A 1 201 ? 35.143 1.048 -14.687 1.00 34.91 201 TYR A C 1
ATOM 1613 O O . TYR A 1 201 ? 34.047 1.208 -14.164 1.00 34.91 201 TYR A O 1
ATOM 1621 N N . GLU A 1 202 ? 35.402 0.330 -15.786 1.00 40.19 202 GLU A N 1
ATOM 1622 C CA . GLU A 1 202 ? 34.666 -0.771 -16.436 1.00 40.19 202 GLU A CA 1
ATOM 1623 C C . GLU A 1 202 ? 33.146 -0.605 -16.673 1.00 40.19 202 GLU A C 1
ATOM 1625 O O . GLU A 1 202 ? 32.320 -0.709 -15.768 1.00 40.19 202 GLU A O 1
ATOM 1630 N N . ASN A 1 203 ? 32.796 -0.409 -17.953 1.00 46.44 203 ASN A N 1
ATOM 1631 C CA . ASN A 1 203 ? 31.438 -0.414 -18.505 1.00 46.44 203 ASN A CA 1
ATOM 1632 C C . ASN A 1 203 ? 30.826 -1.828 -18.470 1.00 46.44 203 ASN A C 1
ATOM 1634 O O . ASN A 1 203 ? 30.804 -2.518 -19.485 1.00 46.44 203 ASN A O 1
ATOM 1638 N N . ASP A 1 204 ? 30.289 -2.234 -17.322 1.00 51.44 204 ASP A N 1
ATOM 1639 C CA . ASP A 1 204 ? 29.478 -3.454 -17.180 1.00 51.44 204 ASP A CA 1
ATOM 1640 C C . ASP A 1 204 ? 27.979 -3.108 -17.011 1.00 51.44 204 ASP A C 1
ATOM 1642 O O . ASP A 1 204 ? 27.258 -3.729 -16.229 1.00 51.44 204 ASP A O 1
ATOM 1646 N N . TYR A 1 205 ? 27.478 -2.106 -17.747 1.00 58.28 205 TYR A N 1
ATOM 1647 C CA . TYR A 1 205 ? 26.064 -1.688 -17.709 1.00 58.28 205 TYR A CA 1
ATOM 1648 C C . TYR A 1 205 ? 25.080 -2.745 -18.238 1.00 58.28 205 TYR A C 1
ATOM 1650 O O . TYR A 1 205 ? 23.875 -2.641 -18.009 1.00 58.28 205 TYR A O 1
ATOM 1658 N N . ASP A 1 206 ? 25.592 -3.794 -18.879 1.00 59.97 206 ASP A N 1
ATOM 1659 C CA . ASP A 1 206 ? 24.821 -4.947 -19.340 1.00 59.97 206 ASP A CA 1
ATOM 1660 C C . ASP A 1 206 ? 24.355 -5.835 -18.172 1.00 59.97 206 ASP A C 1
ATOM 1662 O O . ASP A 1 206 ? 23.415 -6.624 -18.312 1.00 59.97 206 ASP A O 1
ATOM 1666 N N . ARG A 1 207 ? 25.020 -5.749 -17.009 1.00 65.88 207 ARG A N 1
ATOM 1667 C CA . ARG A 1 207 ? 24.765 -6.622 -15.859 1.00 65.88 207 ARG A CA 1
ATOM 1668 C C . ARG A 1 207 ? 24.065 -5.872 -14.732 1.00 65.88 207 ARG A C 1
ATOM 1670 O O . ARG A 1 207 ? 24.476 -4.767 -14.378 1.00 65.88 207 ARG A O 1
ATOM 1677 N N . PRO A 1 208 ? 23.043 -6.481 -14.106 1.00 67.06 208 PRO A N 1
ATOM 1678 C CA . PRO A 1 208 ? 22.459 -5.896 -12.916 1.00 67.06 208 PRO A CA 1
ATOM 1679 C C . PRO A 1 208 ? 23.501 -5.885 -11.797 1.00 67.06 208 PRO A C 1
ATOM 1681 O O . PRO A 1 208 ? 24.204 -6.871 -11.563 1.00 67.06 208 PRO A O 1
ATOM 1684 N N . VAL A 1 209 ? 23.569 -4.773 -11.072 1.00 67.88 209 VAL A N 1
ATOM 1685 C CA . VAL A 1 209 ? 24.442 -4.628 -9.904 1.00 67.88 209 VAL A CA 1
ATOM 1686 C C . VAL A 1 209 ? 23.994 -5.578 -8.794 1.00 67.88 209 VAL A C 1
ATOM 1688 O O . VAL A 1 209 ? 24.820 -6.178 -8.105 1.00 67.88 209 VAL A O 1
ATOM 1691 N N . VAL A 1 210 ? 22.676 -5.740 -8.635 1.00 68.81 210 VAL A N 1
ATOM 1692 C CA . VAL A 1 210 ? 22.046 -6.749 -7.775 1.00 68.81 210 VAL A CA 1
ATOM 1693 C C . VAL A 1 210 ? 20.711 -7.171 -8.393 1.00 68.81 210 VAL A C 1
ATOM 1695 O O . VAL A 1 210 ? 19.999 -6.351 -8.974 1.00 68.81 210 VAL A O 1
ATOM 1698 N N . GLU A 1 211 ? 20.351 -8.440 -8.218 1.00 75.88 211 GLU A N 1
ATOM 1699 C CA . GLU A 1 211 ? 19.036 -8.990 -8.548 1.00 75.88 211 GLU A CA 1
ATOM 1700 C C . GLU A 1 211 ? 18.434 -9.739 -7.348 1.00 75.88 211 GLU A C 1
ATOM 1702 O O . GLU A 1 211 ? 19.160 -10.250 -6.486 1.00 75.88 211 GLU A O 1
ATOM 1707 N N . LYS A 1 212 ? 17.101 -9.779 -7.267 1.00 75.31 212 LYS A N 1
ATOM 1708 C CA . LYS A 1 212 ? 16.353 -10.490 -6.222 1.00 75.31 212 LYS A CA 1
ATOM 1709 C C . LYS A 1 212 ? 15.022 -10.994 -6.766 1.00 75.31 212 LYS A C 1
ATOM 1711 O O . LYS A 1 212 ? 14.341 -10.287 -7.500 1.00 75.31 212 LYS A O 1
ATOM 1716 N N . GLU A 1 213 ? 14.632 -12.190 -6.342 1.00 75.19 213 GLU A N 1
ATOM 1717 C CA . GLU A 1 213 ? 13.297 -12.740 -6.583 1.00 75.19 213 GLU A CA 1
ATOM 1718 C C . GLU A 1 213 ? 12.404 -12.510 -5.356 1.00 75.19 213 GLU A C 1
ATOM 1720 O O . GLU A 1 213 ? 12.797 -12.798 -4.218 1.00 75.19 213 GLU A O 1
ATOM 1725 N N . LEU A 1 214 ? 11.205 -11.967 -5.568 1.00 67.81 214 LEU A N 1
ATOM 1726 C CA . LEU A 1 214 ? 10.231 -11.682 -4.519 1.00 67.81 214 LEU A CA 1
ATOM 1727 C C . LEU A 1 214 ? 8.808 -11.957 -5.023 1.00 67.81 214 LEU A C 1
ATOM 1729 O O . LEU A 1 214 ? 8.343 -11.323 -5.958 1.00 67.81 214 LEU A O 1
ATOM 1733 N N . ASN A 1 215 ? 8.076 -12.851 -4.351 1.00 67.06 215 ASN A N 1
ATOM 1734 C CA . ASN A 1 215 ? 6.665 -13.150 -4.659 1.00 67.06 215 ASN A CA 1
ATOM 1735 C C . ASN A 1 215 ? 6.395 -13.554 -6.129 1.00 67.06 215 ASN A C 1
ATOM 1737 O O . ASN A 1 215 ? 5.320 -13.251 -6.657 1.00 67.06 215 ASN A O 1
ATOM 1741 N N . GLY A 1 216 ? 7.360 -14.231 -6.758 1.00 67.56 216 GLY A N 1
ATOM 1742 C CA . GLY A 1 216 ? 7.333 -14.608 -8.177 1.00 67.5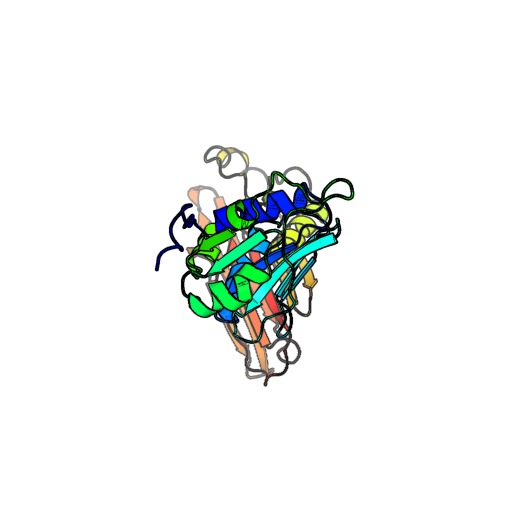6 216 GLY A CA 1
ATOM 1743 C C . GLY A 1 216 ? 8.010 -13.590 -9.095 1.00 67.56 216 GLY A C 1
ATOM 1744 O O . GLY A 1 216 ? 8.520 -13.943 -10.150 1.00 67.56 216 GLY A O 1
ATOM 1745 N N . ASP A 1 217 ? 8.122 -12.336 -8.667 1.00 77.31 217 ASP A N 1
ATOM 1746 C CA . ASP A 1 217 ? 8.664 -11.277 -9.507 1.00 77.31 217 ASP A CA 1
ATOM 1747 C C . ASP A 1 217 ? 10.194 -11.223 -9.394 1.00 77.31 217 ASP A C 1
ATOM 1749 O O . ASP A 1 217 ? 10.765 -11.374 -8.307 1.00 77.31 217 ASP A O 1
ATOM 1753 N N . LYS A 1 218 ? 10.871 -10.988 -10.520 1.00 79.19 218 LYS A N 1
ATOM 1754 C CA . LYS A 1 218 ? 12.324 -10.803 -10.577 1.00 79.19 218 LYS A CA 1
ATOM 1755 C C . LYS A 1 218 ? 12.646 -9.316 -10.687 1.00 79.19 218 LYS A C 1
ATOM 1757 O O . LYS A 1 218 ? 12.330 -8.689 -11.692 1.00 79.19 218 LYS A O 1
ATOM 1762 N N . VAL A 1 219 ? 13.305 -8.765 -9.671 1.00 76.56 219 VAL A N 1
ATOM 1763 C CA . VAL A 1 219 ? 13.695 -7.350 -9.598 1.00 76.56 219 VAL A CA 1
ATOM 1764 C C . VAL A 1 219 ? 15.195 -7.222 -9.837 1.00 76.56 219 VAL A C 1
ATOM 1766 O O . VAL A 1 219 ? 15.997 -7.889 -9.179 1.00 76.56 219 VAL A O 1
ATOM 1769 N N . MET A 1 220 ? 15.579 -6.354 -10.767 1.00 78.69 220 MET A N 1
ATOM 1770 C CA . MET A 1 220 ? 16.960 -6.098 -11.174 1.00 78.69 220 MET A CA 1
ATOM 1771 C C . MET A 1 220 ? 17.269 -4.606 -11.091 1.00 78.69 220 MET A C 1
ATOM 1773 O O . MET A 1 220 ? 16.456 -3.777 -11.497 1.00 78.69 220 MET A O 1
ATOM 1777 N N . LEU A 1 221 ? 18.452 -4.274 -10.573 1.00 73.75 221 LEU A N 1
ATOM 1778 C CA . LEU A 1 221 ? 18.900 -2.898 -10.373 1.00 73.75 221 LEU A CA 1
ATOM 1779 C C . LEU A 1 221 ? 20.164 -2.612 -11.189 1.00 73.75 221 LEU A C 1
ATOM 1781 O O . LEU A 1 221 ? 21.165 -3.317 -11.046 1.00 73.75 221 LEU A O 1
ATOM 1785 N N . TYR A 1 222 ? 20.130 -1.546 -11.984 1.00 74.81 222 TYR A N 1
ATOM 1786 C CA . TYR A 1 222 ? 21.219 -1.092 -12.847 1.00 74.81 222 TYR A CA 1
ATOM 1787 C C . TYR A 1 222 ? 21.637 0.341 -12.499 1.00 74.81 222 TYR A C 1
ATOM 1789 O O . TYR A 1 222 ? 20.824 1.160 -12.064 1.00 74.81 222 TYR A O 1
ATOM 1797 N N . GLU A 1 223 ? 22.917 0.646 -12.699 1.00 71.62 223 GLU A N 1
ATOM 1798 C CA . GLU A 1 223 ? 23.468 1.993 -12.539 1.00 71.62 223 GLU A CA 1
ATOM 1799 C C . GLU A 1 223 ? 23.341 2.780 -13.847 1.00 71.62 223 GLU A C 1
ATOM 1801 O O . GLU A 1 223 ? 23.768 2.294 -14.878 1.00 71.62 223 GLU A O 1
ATOM 1806 N N . ALA A 1 224 ? 22.815 4.003 -13.804 1.00 68.06 224 ALA A N 1
ATOM 1807 C CA . ALA A 1 224 ? 22.731 4.928 -14.944 1.00 68.06 224 ALA A CA 1
ATOM 1808 C C . ALA A 1 224 ? 23.184 6.349 -14.542 1.00 68.06 224 ALA A C 1
ATOM 1810 O O . ALA A 1 224 ? 22.619 7.360 -14.962 1.00 68.06 224 ALA A O 1
ATOM 1811 N N . TRP A 1 225 ? 24.175 6.432 -13.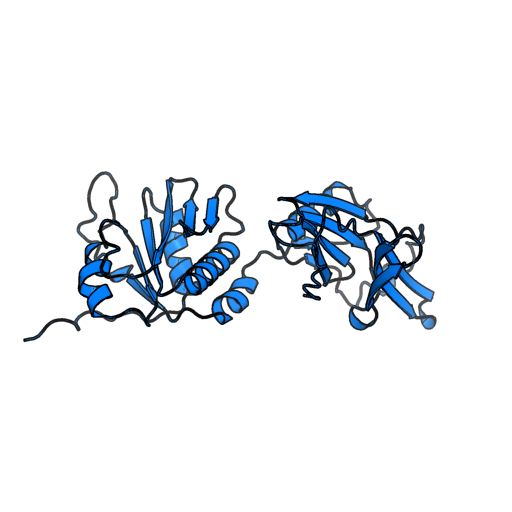648 1.00 65.62 225 TRP A N 1
ATOM 1812 C CA . TRP A 1 225 ? 24.583 7.678 -12.996 1.00 65.62 225 TRP A CA 1
ATOM 1813 C C . TRP A 1 225 ? 25.048 8.732 -14.000 1.00 65.62 225 TRP A C 1
ATOM 1815 O O . TRP A 1 225 ? 25.938 8.488 -14.807 1.00 65.62 225 TRP A O 1
ATOM 1825 N N . GLY A 1 226 ? 24.486 9.935 -13.909 1.00 60.69 226 GLY A N 1
ATOM 1826 C CA . GLY A 1 226 ? 24.870 11.050 -14.774 1.00 60.69 226 GLY A CA 1
ATOM 1827 C C . GLY A 1 226 ? 24.268 11.004 -16.179 1.00 60.69 226 GLY A C 1
ATOM 1828 O O . GLY A 1 226 ? 24.596 11.873 -16.977 1.00 60.69 226 GLY A O 1
ATOM 1829 N N . ILE A 1 227 ? 23.372 10.056 -16.477 1.00 70.12 227 ILE A N 1
ATOM 1830 C CA . ILE A 1 227 ? 22.542 10.090 -17.685 1.00 70.12 227 ILE A CA 1
ATOM 1831 C C . ILE A 1 227 ? 21.171 10.678 -17.301 1.00 70.12 227 ILE A C 1
ATOM 1833 O O . ILE A 1 227 ? 20.467 10.090 -16.476 1.00 70.12 227 ILE A O 1
ATOM 1837 N N . PRO A 1 228 ? 20.781 11.844 -17.847 1.00 66.88 228 PRO A N 1
ATOM 1838 C CA . PRO A 1 228 ? 19.452 12.418 -17.648 1.00 66.88 228 PRO A CA 1
ATOM 1839 C C . PRO A 1 228 ? 18.318 11.439 -18.006 1.00 66.88 228 PRO A C 1
ATOM 1841 O O . PRO A 1 228 ? 18.414 10.711 -18.994 1.00 66.88 228 PRO A O 1
ATOM 1844 N N . LYS A 1 229 ? 17.227 11.428 -17.220 1.00 70.81 229 LYS A N 1
ATOM 1845 C CA . LYS A 1 229 ? 16.079 10.507 -17.403 1.00 70.81 229 LYS A CA 1
ATOM 1846 C C . LYS A 1 229 ? 15.475 10.597 -18.807 1.00 70.81 229 LYS A C 1
ATOM 1848 O O . LYS A 1 229 ? 15.062 9.589 -19.363 1.00 70.81 229 LYS A O 1
ATOM 1853 N N . ASP A 1 230 ? 15.431 11.796 -19.368 1.00 74.69 230 ASP A N 1
ATOM 1854 C CA . ASP A 1 230 ? 14.932 12.106 -20.708 1.00 74.69 230 ASP A CA 1
ATOM 1855 C C . ASP A 1 230 ? 15.807 11.550 -21.841 1.00 74.69 230 ASP A C 1
ATOM 1857 O O . ASP A 1 230 ? 15.326 11.402 -22.964 1.00 74.69 230 ASP A O 1
ATOM 1861 N N . LEU A 1 231 ? 17.060 11.195 -21.549 1.00 75.38 231 LEU A N 1
ATOM 1862 C CA . LEU A 1 231 ? 17.982 10.568 -22.498 1.00 75.38 231 LEU A CA 1
ATOM 1863 C C . LEU A 1 231 ? 18.022 9.041 -22.379 1.00 75.38 231 LEU A C 1
ATOM 1865 O O . LEU A 1 231 ? 18.728 8.390 -23.150 1.00 75.38 231 LEU A O 1
ATOM 1869 N N . ILE A 1 232 ? 17.268 8.464 -21.441 1.00 80.62 232 ILE A N 1
ATOM 1870 C CA . ILE A 1 232 ? 17.135 7.019 -21.276 1.00 80.62 232 ILE A CA 1
ATOM 1871 C C . ILE A 1 232 ? 15.842 6.573 -21.954 1.00 80.62 232 ILE A C 1
ATOM 1873 O O . ILE A 1 232 ? 14.743 7.023 -21.635 1.00 80.62 232 ILE A O 1
ATOM 1877 N N . THR A 1 233 ? 15.979 5.641 -22.887 1.00 85.81 233 THR A N 1
ATOM 1878 C CA . THR A 1 233 ? 14.873 5.039 -23.629 1.00 85.81 233 THR A CA 1
ATOM 1879 C C . THR A 1 233 ? 14.838 3.545 -23.373 1.00 85.81 233 THR A C 1
ATOM 1881 O O . THR A 1 233 ? 15.874 2.919 -23.155 1.00 85.81 233 THR A O 1
ATOM 1884 N N . TYR A 1 234 ? 13.647 2.957 -23.410 1.00 88.12 234 TYR A N 1
ATOM 1885 C CA . TYR A 1 234 ? 13.489 1.512 -23.355 1.00 88.12 234 TYR A CA 1
ATOM 1886 C C . TYR A 1 234 ? 12.556 1.040 -24.466 1.00 88.12 234 TYR A C 1
ATOM 1888 O O . TYR A 1 234 ? 11.675 1.771 -24.920 1.00 88.12 234 TYR A O 1
ATOM 1896 N N . SER A 1 235 ? 12.793 -0.173 -24.946 1.00 86.19 235 SER A N 1
ATOM 1897 C CA . SER A 1 235 ? 12.003 -0.796 -26.005 1.00 86.19 235 SER A CA 1
ATOM 1898 C C . SER A 1 235 ? 12.062 -2.312 -25.899 1.00 86.19 235 SER A C 1
ATOM 1900 O O . SER A 1 235 ? 12.997 -2.869 -25.328 1.00 86.19 235 SER A O 1
ATOM 1902 N N . THR A 1 236 ? 11.071 -2.990 -26.468 1.00 85.31 236 THR A N 1
ATOM 1903 C CA . THR A 1 236 ? 11.076 -4.449 -26.586 1.00 85.31 236 THR A CA 1
ATOM 1904 C C . THR A 1 236 ? 11.457 -4.884 -27.990 1.00 85.31 236 THR A C 1
ATOM 1906 O O . THR A 1 236 ? 11.015 -4.314 -28.988 1.00 85.31 236 THR A O 1
ATOM 1909 N N . GLU A 1 237 ? 12.276 -5.926 -28.070 1.00 84.56 237 GLU A N 1
ATOM 1910 C CA . GLU A 1 237 ? 12.724 -6.529 -29.318 1.00 84.56 237 GLU A CA 1
ATOM 1911 C C . GLU A 1 237 ? 12.317 -8.002 -29.362 1.00 84.56 237 GLU A C 1
ATOM 1913 O O . GLU A 1 237 ? 12.650 -8.782 -28.470 1.00 84.56 237 GLU A O 1
ATOM 1918 N N . PHE A 1 238 ? 11.614 -8.400 -30.427 1.00 81.88 238 PHE A N 1
ATOM 1919 C CA . PHE A 1 238 ? 11.310 -9.803 -30.700 1.00 81.88 238 PHE A CA 1
ATOM 1920 C C . PHE A 1 238 ? 12.217 -10.350 -31.805 1.00 81.88 238 PHE A C 1
ATOM 1922 O O . PHE A 1 238 ? 12.108 -9.977 -32.977 1.00 81.88 238 PHE A O 1
ATOM 1929 N N . VAL A 1 239 ? 13.087 -11.293 -31.448 1.00 81.75 239 VAL A N 1
ATOM 1930 C CA . VAL A 1 239 ? 14.028 -11.917 -32.378 1.00 81.75 239 VAL A CA 1
ATOM 1931 C C . VAL A 1 239 ? 13.366 -13.131 -33.030 1.00 81.75 239 VAL A C 1
ATOM 1933 O O . VAL A 1 239 ? 13.399 -14.248 -32.513 1.00 81.75 239 VAL A O 1
ATOM 1936 N N . ASN A 1 240 ? 12.798 -12.930 -34.224 1.00 70.00 240 ASN A N 1
ATOM 1937 C CA . ASN A 1 240 ? 12.068 -13.959 -34.987 1.00 70.00 240 ASN A CA 1
ATOM 1938 C C . ASN A 1 240 ? 12.834 -15.285 -35.165 1.00 70.00 240 ASN A C 1
ATOM 1940 O O . ASN A 1 240 ? 12.226 -16.355 -35.194 1.00 70.00 240 ASN A O 1
ATOM 1944 N N . ARG A 1 241 ? 14.166 -15.230 -35.301 1.00 75.75 241 ARG A N 1
ATOM 1945 C CA . ARG A 1 241 ? 15.007 -16.414 -35.545 1.00 75.75 241 ARG A CA 1
ATOM 1946 C C . ARG A 1 241 ? 15.070 -17.349 -34.338 1.00 75.75 241 ARG A C 1
ATOM 1948 O O . ARG A 1 241 ? 15.041 -18.562 -34.519 1.00 75.75 241 ARG A O 1
ATOM 1955 N N . THR A 1 242 ? 15.182 -16.793 -33.135 1.00 74.31 242 THR A N 1
ATOM 1956 C CA . THR A 1 242 ? 15.284 -17.553 -31.881 1.00 74.31 242 THR A CA 1
ATOM 1957 C C . THR A 1 242 ? 13.951 -17.634 -31.138 1.00 74.31 242 THR A C 1
ATOM 1959 O O . THR A 1 242 ? 13.835 -18.427 -30.209 1.00 74.31 242 THR A O 1
ATOM 1962 N N . LYS A 1 243 ? 12.936 -16.872 -31.577 1.00 78.56 243 LYS A N 1
ATOM 1963 C CA . LYS A 1 243 ? 11.644 -16.678 -30.896 1.00 78.56 243 LYS A CA 1
ATOM 1964 C C . LYS A 1 243 ? 11.812 -16.169 -29.460 1.00 78.56 243 LYS A C 1
ATOM 1966 O O . LYS A 1 243 ? 11.055 -16.550 -28.574 1.00 78.56 243 LYS A O 1
ATOM 1971 N N . GLN A 1 244 ? 12.832 -15.346 -29.238 1.00 82.25 244 GLN A N 1
ATOM 1972 C CA . GLN A 1 244 ? 13.155 -14.768 -27.938 1.00 82.25 244 GLN A CA 1
ATOM 1973 C C . GLN A 1 244 ? 12.751 -13.299 -27.905 1.00 82.25 244 GLN A C 1
ATOM 1975 O O . GLN A 1 244 ? 12.844 -12.605 -28.921 1.00 82.25 244 GLN A O 1
ATOM 1980 N N . THR A 1 245 ? 12.331 -12.843 -26.731 1.00 83.56 245 THR A N 1
ATOM 1981 C CA . THR A 1 245 ? 11.984 -11.445 -26.485 1.00 83.56 245 THR A CA 1
ATOM 1982 C C . THR A 1 245 ? 13.014 -10.829 -25.553 1.00 83.56 245 THR A C 1
ATOM 1984 O O . THR A 1 245 ? 13.393 -11.444 -24.554 1.00 83.56 245 THR A O 1
ATOM 1987 N N . TYR A 1 246 ? 13.445 -9.617 -25.878 1.00 84.44 246 TYR A N 1
ATOM 1988 C CA . TYR A 1 246 ? 14.412 -8.847 -25.110 1.00 84.44 246 TYR A CA 1
ATOM 1989 C C . TYR A 1 246 ? 13.836 -7.486 -24.731 1.00 84.44 246 TYR A C 1
ATOM 1991 O O . TYR A 1 246 ? 13.085 -6.885 -25.501 1.00 84.44 246 TYR A O 1
ATOM 1999 N N . LEU A 1 247 ? 14.203 -7.004 -23.548 1.00 85.69 247 LEU A N 1
ATOM 2000 C CA . LEU A 1 247 ? 14.023 -5.626 -23.120 1.00 85.69 247 LEU A CA 1
ATOM 2001 C C . LEU A 1 247 ? 15.350 -4.890 -23.291 1.00 85.69 247 LEU A C 1
ATOM 2003 O O . LEU A 1 247 ? 16.355 -5.250 -22.679 1.00 85.69 247 LEU A O 1
ATOM 2007 N N . ASN A 1 248 ? 15.317 -3.852 -24.112 1.00 85.12 248 ASN A N 1
ATOM 2008 C CA . ASN A 1 248 ? 16.436 -2.968 -24.379 1.00 85.12 248 ASN A CA 1
ATOM 2009 C C . ASN A 1 248 ? 16.260 -1.686 -23.577 1.00 85.12 248 ASN A C 1
ATOM 2011 O O . ASN A 1 248 ? 15.220 -1.044 -23.713 1.00 85.12 248 ASN A O 1
ATOM 2015 N N . VAL A 1 249 ? 17.261 -1.287 -22.794 1.00 85.00 249 VAL A N 1
ATOM 2016 C CA . VAL A 1 249 ? 17.292 0.024 -22.127 1.00 85.00 249 VAL A CA 1
ATOM 2017 C C . VAL A 1 249 ? 18.592 0.724 -22.490 1.00 85.00 249 VAL A C 1
ATOM 2019 O O . VAL A 1 249 ? 19.670 0.254 -22.135 1.00 85.00 249 VAL A O 1
ATOM 2022 N N . ILE A 1 250 ? 18.488 1.829 -23.224 1.00 85.69 250 ILE A N 1
ATOM 2023 C CA . ILE A 1 250 ? 19.625 2.521 -23.830 1.00 85.69 250 ILE A CA 1
ATOM 2024 C C . ILE A 1 250 ? 19.586 3.998 -23.453 1.00 85.69 250 ILE A C 1
ATOM 2026 O O . ILE A 1 250 ? 18.535 4.636 -23.524 1.00 85.69 250 ILE A O 1
ATOM 2030 N N . GLY A 1 251 ? 20.739 4.559 -23.111 1.00 81.56 251 GLY A N 1
ATOM 2031 C CA . GLY A 1 251 ? 20.904 5.988 -22.883 1.00 81.56 251 GLY A CA 1
ATOM 2032 C C . GLY A 1 251 ? 22.358 6.399 -23.044 1.00 81.56 251 GLY A C 1
ATOM 2033 O O . GLY A 1 251 ? 23.260 5.611 -22.783 1.00 81.56 251 GLY A O 1
ATOM 2034 N N . LYS A 1 252 ? 22.592 7.628 -23.501 1.00 81.50 252 LYS A N 1
ATOM 2035 C CA . LYS A 1 252 ? 23.941 8.179 -23.645 1.00 81.50 252 LYS A CA 1
ATOM 2036 C C . LYS A 1 252 ? 23.942 9.659 -23.309 1.00 81.50 252 LYS A C 1
ATOM 2038 O O . LYS A 1 252 ? 23.050 10.390 -23.738 1.00 81.50 252 LYS A O 1
ATOM 2043 N N . TYR A 1 253 ? 24.952 10.095 -22.569 1.00 78.62 253 TYR A N 1
ATOM 2044 C CA . TYR A 1 253 ? 25.163 11.497 -22.257 1.00 78.62 253 TYR A CA 1
ATOM 2045 C C . TYR A 1 253 ? 26.641 11.872 -22.343 1.00 78.62 253 TYR A C 1
ATOM 2047 O O . TYR A 1 253 ? 27.501 11.213 -21.763 1.00 78.62 253 TYR A O 1
ATOM 2055 N N . GLU A 1 254 ? 26.921 12.955 -23.064 1.00 76.19 254 GLU A N 1
ATOM 2056 C CA . GLU A 1 254 ? 28.262 13.496 -23.276 1.00 76.19 254 GLU A CA 1
ATOM 2057 C C . GLU A 1 254 ? 28.282 14.986 -22.913 1.00 76.19 254 GLU A C 1
ATOM 2059 O O . GLU A 1 254 ? 27.455 15.767 -23.383 1.00 76.19 254 GLU A O 1
ATOM 2064 N N . MET A 1 255 ? 29.266 15.395 -22.114 1.00 68.00 255 MET A N 1
ATOM 2065 C CA . MET A 1 255 ? 29.638 16.791 -21.874 1.00 68.00 255 MET A CA 1
ATOM 2066 C C . MET A 1 255 ? 31.142 16.956 -22.140 1.00 68.00 255 MET A C 1
ATOM 2068 O O . MET A 1 255 ? 31.953 16.871 -21.210 1.00 68.00 255 MET A O 1
ATOM 2072 N N . PRO A 1 256 ? 31.532 17.203 -23.407 1.00 68.56 256 PRO A N 1
ATOM 2073 C CA . PRO A 1 256 ? 32.935 17.285 -23.819 1.00 68.56 256 PRO A CA 1
ATOM 2074 C C . PRO A 1 256 ? 33.734 18.358 -23.073 1.00 68.56 256 PRO A C 1
ATOM 2076 O O . PRO A 1 256 ? 34.895 18.135 -22.737 1.00 68.56 256 PRO A O 1
ATOM 2079 N N . ASP A 1 257 ? 33.099 19.486 -22.747 1.00 59.53 257 ASP A N 1
ATOM 2080 C CA . ASP A 1 257 ? 33.725 20.614 -22.040 1.00 59.53 257 ASP A CA 1
ATOM 2081 C C . ASP A 1 257 ? 34.181 20.256 -20.614 1.00 59.53 257 ASP A C 1
ATOM 2083 O O . ASP A 1 257 ? 35.081 20.891 -20.066 1.00 59.53 257 ASP A O 1
ATOM 2087 N N . LEU A 1 258 ? 33.581 19.218 -20.023 1.00 60.31 258 LEU A N 1
ATOM 2088 C CA . LEU A 1 258 ? 33.918 18.686 -18.700 1.00 60.31 258 LEU A CA 1
ATOM 2089 C C . LEU A 1 258 ? 34.645 17.333 -18.780 1.00 60.31 258 LEU A C 1
ATOM 2091 O O . LEU A 1 258 ? 34.968 16.751 -17.747 1.00 60.31 258 LEU A O 1
ATOM 2095 N N . GLY A 1 259 ? 34.905 16.822 -19.991 1.00 59.22 259 GLY A N 1
ATOM 2096 C CA . GLY A 1 259 ? 35.477 15.491 -20.204 1.00 59.22 259 GLY A CA 1
ATOM 2097 C C . GLY A 1 259 ? 34.587 14.353 -19.691 1.00 59.22 259 GLY A C 1
ATOM 2098 O O . GLY A 1 259 ? 35.107 13.316 -19.285 1.00 59.22 259 GLY A O 1
ATOM 2099 N N . PHE A 1 260 ? 33.267 14.559 -19.662 1.00 60.06 260 PHE A N 1
ATOM 2100 C CA . PHE A 1 260 ? 32.293 13.583 -19.177 1.00 60.06 260 PHE A CA 1
ATOM 2101 C C . PHE A 1 260 ? 31.638 12.849 -20.352 1.00 60.06 260 PHE A C 1
ATOM 2103 O O . PHE A 1 260 ? 31.083 13.480 -21.249 1.00 60.06 260 PHE A O 1
ATOM 2110 N N . GLU A 1 261 ? 31.649 11.522 -20.320 1.00 69.12 261 GLU A N 1
ATOM 2111 C CA . GLU A 1 261 ? 30.883 10.654 -21.217 1.00 69.12 261 GLU A CA 1
ATOM 2112 C C . GLU A 1 261 ? 30.393 9.459 -20.400 1.00 69.12 261 GLU A C 1
ATOM 2114 O O . GLU A 1 261 ? 31.175 8.848 -19.669 1.00 69.12 261 GLU A O 1
ATOM 2119 N N . ASN A 1 262 ? 29.100 9.150 -20.495 1.00 70.25 262 ASN A N 1
ATOM 2120 C CA . ASN A 1 262 ? 28.536 7.941 -19.913 1.00 70.25 262 ASN A CA 1
ATOM 2121 C C . ASN A 1 262 ? 27.423 7.370 -20.795 1.00 70.25 262 ASN A C 1
ATOM 2123 O O . ASN A 1 262 ? 26.665 8.114 -21.426 1.00 70.25 262 ASN A O 1
ATOM 2127 N N . ASP A 1 263 ? 27.307 6.049 -20.817 1.00 75.88 263 ASP A N 1
ATOM 2128 C CA . ASP A 1 263 ? 26.327 5.315 -21.604 1.00 75.88 263 ASP A CA 1
ATOM 2129 C C . ASP A 1 263 ? 25.761 4.118 -20.832 1.00 75.88 263 ASP A C 1
ATOM 2131 O O . ASP A 1 263 ? 26.383 3.587 -19.923 1.00 75.88 263 ASP A O 1
ATOM 2135 N N . ILE A 1 264 ? 24.540 3.717 -21.170 1.00 77.00 264 ILE A N 1
ATOM 2136 C CA . ILE A 1 264 ? 23.880 2.515 -20.663 1.00 77.00 264 ILE A CA 1
ATOM 2137 C C . ILE A 1 264 ? 23.300 1.741 -21.838 1.00 77.00 264 ILE A C 1
ATOM 2139 O O . ILE A 1 264 ? 22.712 2.335 -22.744 1.00 77.00 264 ILE A O 1
ATOM 2143 N N . ASN A 1 265 ? 23.471 0.420 -21.821 1.00 81.62 265 ASN A N 1
ATOM 2144 C CA . ASN A 1 265 ? 22.993 -0.476 -22.867 1.00 81.62 265 ASN A CA 1
ATOM 2145 C C . ASN A 1 265 ? 22.581 -1.836 -22.282 1.00 81.62 265 ASN A C 1
ATOM 2147 O O . ASN A 1 265 ? 23.293 -2.826 -22.375 1.00 81.62 265 ASN A O 1
ATOM 2151 N N . ILE A 1 266 ? 21.414 -1.895 -21.653 1.00 82.25 266 ILE A N 1
ATOM 2152 C CA . ILE A 1 266 ? 20.881 -3.144 -21.107 1.00 82.25 266 ILE A CA 1
ATOM 2153 C C . ILE A 1 266 ? 20.202 -3.920 -22.235 1.00 82.25 266 ILE A C 1
ATOM 2155 O O . ILE A 1 266 ? 19.255 -3.414 -22.832 1.00 82.25 266 ILE A O 1
ATOM 2159 N N . HIS A 1 267 ? 20.624 -5.165 -22.466 1.00 82.69 267 HIS A N 1
ATOM 2160 C CA . HIS A 1 267 ? 19.958 -6.122 -23.358 1.00 82.69 267 HIS A CA 1
ATOM 2161 C C . HIS A 1 267 ? 19.477 -7.338 -22.554 1.00 82.69 267 HIS A C 1
ATOM 2163 O O . HIS A 1 267 ? 20.173 -8.348 -22.416 1.00 82.69 267 HIS A O 1
ATOM 2169 N N . LEU A 1 268 ? 18.289 -7.227 -21.959 1.00 83.00 268 LEU A N 1
ATOM 2170 C CA . LEU A 1 268 ? 17.758 -8.198 -21.004 1.00 83.00 268 LEU A CA 1
ATOM 2171 C C . LEU A 1 268 ? 16.848 -9.220 -21.690 1.00 83.00 268 LEU A C 1
ATOM 2173 O O . LEU A 1 268 ? 15.811 -8.866 -22.239 1.00 83.00 268 LEU A O 1
ATOM 2177 N N . PHE A 1 269 ? 17.182 -10.505 -21.593 1.00 81.81 269 PHE A N 1
ATOM 2178 C CA . PHE A 1 269 ? 16.301 -11.583 -22.048 1.00 81.81 269 PHE A CA 1
ATOM 2179 C C . PHE A 1 269 ? 15.088 -11.755 -21.120 1.00 81.81 269 PHE A C 1
ATOM 2181 O O . PHE A 1 269 ? 15.252 -11.894 -19.907 1.00 81.81 269 PHE A O 1
ATOM 2188 N N . ILE A 1 270 ? 13.884 -11.818 -21.697 1.00 82.19 270 ILE A N 1
ATOM 2189 C CA . ILE A 1 270 ? 12.644 -12.141 -20.981 1.00 82.19 270 ILE A CA 1
ATOM 2190 C C . ILE A 1 270 ? 12.234 -13.574 -21.329 1.00 82.19 270 ILE A C 1
ATOM 2192 O O . ILE A 1 270 ? 11.807 -13.859 -22.454 1.00 82.19 270 ILE A O 1
ATOM 2196 N N . ASP A 1 271 ? 12.313 -14.478 -20.350 1.00 81.38 271 ASP A N 1
ATOM 2197 C CA . ASP A 1 271 ? 11.755 -15.822 -20.501 1.00 81.38 271 ASP A CA 1
ATOM 2198 C C . ASP A 1 271 ? 10.226 -15.768 -20.416 1.00 81.38 271 ASP A C 1
ATOM 2200 O O . ASP A 1 271 ? 9.634 -15.812 -19.339 1.00 81.38 271 ASP A O 1
ATOM 2204 N N . THR A 1 272 ? 9.586 -15.678 -21.579 1.00 76.31 272 THR A N 1
ATOM 2205 C CA . THR A 1 272 ? 8.121 -15.617 -21.719 1.00 76.31 272 THR A CA 1
ATOM 2206 C C . THR A 1 272 ? 7.387 -16.895 -21.291 1.00 76.31 272 THR A C 1
ATOM 2208 O O . THR A 1 272 ? 6.158 -16.906 -21.270 1.00 76.31 272 THR A O 1
ATOM 2211 N N . ASN A 1 273 ? 8.104 -17.969 -20.929 1.00 75.12 273 ASN A N 1
ATOM 2212 C CA . ASN A 1 273 ? 7.501 -19.139 -20.279 1.00 75.12 273 ASN A CA 1
ATOM 2213 C C . ASN A 1 273 ? 7.345 -18.961 -18.764 1.00 75.12 273 ASN A C 1
ATOM 2215 O O . ASN A 1 273 ? 6.642 -19.753 -18.138 1.00 75.12 273 ASN A O 1
ATOM 2219 N N . ILE A 1 274 ? 8.026 -17.970 -18.185 1.00 75.44 274 ILE A N 1
ATOM 2220 C CA . ILE A 1 274 ? 8.048 -17.683 -16.748 1.00 75.44 274 ILE A CA 1
ATOM 2221 C C . ILE A 1 274 ? 7.393 -16.324 -16.479 1.00 75.44 274 ILE A C 1
ATOM 2223 O O . ILE A 1 274 ? 6.574 -16.209 -15.571 1.00 75.44 274 ILE A O 1
ATOM 2227 N N . TYR A 1 275 ? 7.695 -15.313 -17.296 1.00 81.31 275 TYR A N 1
ATOM 2228 C CA . TYR A 1 275 ? 7.264 -13.932 -17.088 1.00 81.31 275 TYR A CA 1
ATOM 2229 C C . TYR A 1 275 ? 6.274 -13.463 -18.167 1.00 81.31 275 TYR A C 1
ATOM 2231 O O . TYR A 1 275 ? 6.524 -13.653 -19.359 1.00 81.31 275 TYR A O 1
ATOM 2239 N N . ASP A 1 276 ? 5.170 -12.817 -17.768 1.00 80.94 276 ASP A N 1
ATOM 2240 C CA . ASP A 1 276 ? 4.168 -12.232 -18.681 1.00 80.94 276 ASP A CA 1
ATOM 2241 C C . ASP A 1 276 ? 4.095 -10.707 -18.636 1.00 80.94 276 ASP A C 1
ATOM 2243 O O . ASP A 1 276 ? 3.254 -10.124 -19.316 1.00 80.94 276 ASP A O 1
ATOM 2247 N N . GLY A 1 277 ? 4.976 -10.029 -17.907 1.00 82.06 277 GLY A N 1
ATOM 2248 C CA . GLY A 1 277 ? 5.058 -8.578 -17.992 1.00 82.06 277 GLY A CA 1
ATOM 2249 C C . GLY A 1 277 ? 6.293 -7.984 -17.348 1.00 82.06 277 GLY A C 1
ATOM 2250 O O . GLY A 1 277 ? 7.040 -8.676 -16.656 1.00 82.06 277 GLY A O 1
ATOM 2251 N N . TYR A 1 278 ? 6.512 -6.699 -17.608 1.00 83.81 278 TYR A N 1
ATOM 2252 C CA . TYR A 1 278 ? 7.640 -5.959 -17.059 1.00 83.81 278 TYR A CA 1
ATOM 2253 C C . TYR A 1 278 ? 7.283 -4.509 -16.716 1.00 83.81 278 TYR A C 1
ATOM 2255 O O . TYR A 1 278 ? 6.390 -3.916 -17.325 1.00 83.81 278 TYR A O 1
ATOM 2263 N N . GLU A 1 279 ? 8.030 -3.948 -15.768 1.00 85.25 279 GLU A N 1
ATOM 2264 C CA . GLU A 1 279 ? 8.017 -2.537 -15.367 1.00 85.25 279 GLU A CA 1
ATOM 2265 C C . GLU A 1 279 ? 9.450 -1.991 -15.396 1.00 85.25 279 GLU A C 1
ATOM 2267 O O . GLU A 1 279 ? 10.395 -2.682 -14.996 1.00 85.25 279 GLU A O 1
ATOM 2272 N N . VAL A 1 280 ? 9.621 -0.752 -15.871 1.00 81.38 280 VAL A N 1
ATOM 2273 C CA . VAL A 1 280 ? 10.916 -0.052 -15.869 1.00 81.38 280 VAL A CA 1
ATOM 2274 C C . VAL A 1 280 ? 10.777 1.258 -15.107 1.00 81.38 280 VAL A C 1
ATOM 2276 O O . VAL A 1 280 ? 10.020 2.135 -15.509 1.00 81.38 280 VAL A O 1
ATOM 2279 N N . HIS A 1 281 ? 11.554 1.423 -14.041 1.00 79.06 281 HIS A N 1
ATOM 2280 C CA . HIS A 1 281 ? 11.607 2.655 -13.255 1.00 79.06 281 HIS A CA 1
ATOM 2281 C C . HIS A 1 281 ? 12.951 3.338 -13.430 1.00 79.06 281 HIS A C 1
ATOM 2283 O O . HIS A 1 281 ? 13.997 2.703 -13.293 1.00 79.06 281 HIS A O 1
ATOM 2289 N N . ILE A 1 282 ? 12.915 4.640 -13.704 1.00 73.75 282 ILE A N 1
ATOM 2290 C CA . ILE A 1 282 ? 14.107 5.472 -13.873 1.00 73.75 282 ILE A CA 1
ATOM 2291 C C . ILE A 1 282 ? 14.016 6.613 -12.864 1.00 73.75 282 ILE A C 1
ATOM 2293 O O . ILE A 1 282 ? 13.200 7.529 -13.029 1.00 73.75 282 ILE A O 1
ATOM 2297 N N . GLU A 1 283 ? 14.853 6.552 -11.832 1.00 65.56 283 GLU A N 1
ATOM 2298 C CA . GLU A 1 283 ? 14.915 7.536 -10.748 1.00 65.56 283 GLU A CA 1
ATOM 2299 C C . GLU A 1 283 ? 16.372 7.750 -10.316 1.00 65.56 283 GLU A C 1
ATOM 2301 O O . GLU A 1 283 ? 17.116 6.791 -10.117 1.00 65.56 283 GLU A O 1
ATOM 2306 N N . ASP A 1 284 ? 16.782 9.015 -10.179 1.00 60.47 284 ASP A N 1
ATOM 2307 C CA . ASP A 1 284 ? 18.040 9.443 -9.549 1.00 60.47 284 ASP A CA 1
ATOM 2308 C C . ASP A 1 284 ? 19.310 8.676 -9.980 1.00 60.47 284 ASP A C 1
ATOM 2310 O O . ASP A 1 284 ? 20.151 8.311 -9.157 1.00 60.47 284 ASP A O 1
ATOM 2314 N N . GLY A 1 285 ? 19.472 8.441 -11.288 1.00 62.59 285 GLY A N 1
ATOM 2315 C CA . GLY A 1 285 ? 20.653 7.766 -11.844 1.00 62.59 285 GLY A CA 1
ATOM 2316 C C . GLY A 1 285 ? 20.663 6.246 -11.651 1.00 62.59 285 GLY A C 1
ATOM 2317 O O . GLY A 1 285 ? 21.713 5.619 -11.794 1.00 62.59 285 GLY A O 1
ATOM 2318 N N . MET A 1 286 ? 19.514 5.649 -11.335 1.00 71.31 286 MET A N 1
ATOM 2319 C CA . MET A 1 286 ? 19.311 4.206 -11.233 1.00 71.31 286 MET A CA 1
ATOM 2320 C C . MET A 1 286 ? 18.175 3.760 -12.155 1.00 71.31 286 MET A C 1
ATOM 2322 O O . MET A 1 286 ? 17.203 4.489 -12.368 1.00 71.31 286 MET A O 1
ATOM 2326 N N . ILE A 1 287 ? 18.285 2.534 -12.668 1.00 73.06 287 ILE A N 1
ATOM 2327 C CA . ILE A 1 287 ? 17.222 1.878 -13.431 1.00 73.06 287 ILE A CA 1
ATOM 2328 C C . ILE A 1 287 ? 16.823 0.605 -12.701 1.00 73.06 287 ILE A C 1
ATOM 2330 O O . ILE A 1 287 ? 17.658 -0.264 -12.449 1.00 73.06 287 ILE A O 1
ATOM 2334 N N . THR A 1 288 ? 15.544 0.490 -12.366 1.00 78.69 288 THR A N 1
ATOM 2335 C CA . THR A 1 288 ? 14.967 -0.749 -11.842 1.00 78.69 288 THR A CA 1
ATOM 2336 C C . THR A 1 288 ? 14.146 -1.404 -12.934 1.00 78.69 288 THR A C 1
ATOM 2338 O O . THR A 1 288 ? 13.276 -0.763 -13.515 1.00 78.69 288 THR A O 1
ATOM 2341 N N . VAL A 1 289 ? 14.394 -2.686 -13.177 1.00 81.38 289 VAL A N 1
ATOM 2342 C CA . VAL A 1 289 ? 13.558 -3.521 -14.037 1.00 81.38 289 VAL A CA 1
ATOM 2343 C C . VAL A 1 289 ? 12.891 -4.584 -13.176 1.00 81.38 289 VAL A C 1
ATOM 2345 O O . VAL A 1 289 ? 13.575 -5.322 -12.464 1.00 81.38 289 VAL A O 1
ATOM 2348 N N . VAL A 1 290 ? 11.568 -4.676 -13.247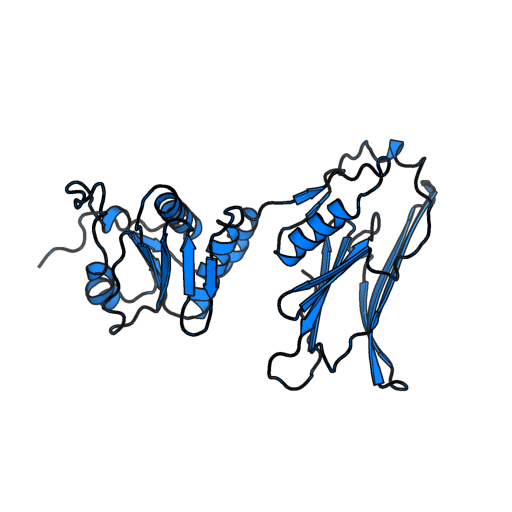 1.00 83.56 290 VAL A N 1
ATOM 2349 C CA . VAL A 1 290 ? 10.782 -5.733 -12.600 1.00 83.56 290 VAL A CA 1
ATOM 2350 C C . VAL A 1 290 ? 10.197 -6.620 -13.688 1.00 83.56 290 VAL A C 1
ATOM 2352 O O . VAL A 1 290 ? 9.577 -6.113 -14.614 1.00 83.56 290 VAL A O 1
ATOM 2355 N N . LEU A 1 291 ? 10.393 -7.933 -13.594 1.00 83.94 291 LEU A N 1
ATOM 2356 C CA . LEU A 1 291 ? 9.707 -8.928 -14.418 1.00 83.94 291 LEU A CA 1
ATOM 2357 C C . LEU A 1 291 ? 8.653 -9.635 -13.565 1.00 83.94 291 LEU A C 1
ATOM 2359 O O . LEU A 1 291 ? 8.988 -10.178 -12.512 1.00 83.94 291 LEU A O 1
ATOM 2363 N N . HIS A 1 292 ? 7.405 -9.653 -14.021 1.00 82.12 292 HIS A N 1
ATOM 2364 C CA . HIS A 1 292 ? 6.287 -10.277 -13.315 1.00 82.12 292 HIS A CA 1
ATOM 2365 C C . HIS A 1 292 ? 6.047 -11.703 -13.800 1.00 82.12 292 HIS A C 1
ATOM 2367 O O . HIS A 1 292 ? 5.987 -11.951 -15.006 1.00 82.12 292 HIS A O 1
ATOM 2373 N N . GLU A 1 293 ? 5.910 -12.641 -12.862 1.00 81.69 293 GLU A N 1
ATOM 2374 C CA . GLU A 1 293 ? 5.620 -14.046 -13.172 1.00 81.69 293 GLU A CA 1
ATOM 2375 C C . GLU A 1 293 ? 4.185 -14.232 -13.680 1.00 81.69 293 GLU A C 1
ATOM 2377 O O . GLU A 1 293 ? 3.246 -13.604 -13.178 1.00 81.69 293 GLU A O 1
ATOM 2382 N N . ILE A 1 294 ? 4.010 -15.164 -14.621 1.00 75.50 294 ILE A N 1
ATOM 2383 C CA . ILE A 1 294 ? 2.705 -15.563 -15.158 1.00 75.50 294 ILE A CA 1
ATOM 2384 C C . ILE A 1 294 ? 1.767 -15.987 -14.020 1.00 75.50 294 ILE A C 1
ATOM 2386 O O . ILE A 1 294 ? 1.966 -17.006 -13.355 1.00 75.50 294 ILE A O 1
ATOM 2390 N N . LYS A 1 295 ? 0.657 -15.259 -13.855 1.00 63.69 295 LYS A N 1
ATOM 2391 C CA . LYS A 1 295 ? -0.420 -15.608 -12.914 1.00 63.69 295 LYS A CA 1
ATOM 2392 C C . LYS A 1 295 ? -1.693 -15.969 -13.680 1.00 63.69 295 LYS A C 1
ATOM 2394 O O . LYS A 1 295 ? -2.521 -15.116 -13.967 1.00 63.69 295 LYS A O 1
ATOM 2399 N N . ASN A 1 296 ? -1.883 -17.266 -13.939 1.00 51.19 296 ASN A N 1
ATOM 2400 C CA . ASN A 1 296 ? -3.140 -17.891 -14.398 1.00 51.19 296 ASN A CA 1
ATOM 2401 C C . ASN A 1 296 ? -3.714 -17.467 -15.776 1.00 51.19 296 ASN A C 1
ATOM 2403 O O . ASN A 1 296 ? -4.828 -17.885 -16.098 1.00 51.19 296 ASN A O 1
ATOM 2407 N N . GLU A 1 297 ? -3.002 -16.696 -16.605 1.00 56.59 297 GLU A N 1
ATOM 2408 C CA . GLU A 1 297 ? -3.470 -16.245 -17.931 1.00 56.59 297 GLU A CA 1
ATOM 2409 C C . GLU A 1 297 ? -2.564 -16.729 -19.081 1.00 56.59 297 GLU A C 1
ATOM 2411 O O . GLU A 1 297 ? -1.462 -17.230 -18.861 1.00 56.59 297 GLU A O 1
ATOM 2416 N N . ALA A 1 298 ? -3.054 -16.629 -20.324 1.00 55.34 298 ALA A N 1
ATOM 2417 C CA . ALA A 1 298 ? -2.263 -16.941 -21.516 1.00 55.34 298 ALA A CA 1
ATOM 2418 C C . ALA A 1 298 ? -1.062 -15.976 -21.631 1.00 55.34 298 ALA A C 1
ATOM 2420 O O . ALA A 1 298 ? -1.241 -14.787 -21.366 1.00 55.34 298 ALA A O 1
ATOM 2421 N N . PRO A 1 299 ? 0.128 -16.448 -22.054 1.00 57.34 299 PRO A N 1
ATOM 2422 C CA . PRO A 1 299 ? 1.358 -15.658 -22.055 1.00 57.34 299 PRO A CA 1
ATOM 2423 C C . PRO A 1 299 ? 1.299 -14.576 -23.140 1.00 57.34 299 PRO A C 1
ATOM 2425 O O . PRO A 1 299 ? 1.691 -14.785 -24.288 1.00 57.34 299 PRO A O 1
ATOM 2428 N N . VAL A 1 300 ? 0.761 -13.414 -22.784 1.00 67.88 300 VAL A N 1
ATOM 2429 C CA . VAL A 1 300 ? 0.842 -12.186 -23.574 1.00 67.88 300 VAL A CA 1
ATOM 2430 C C . VAL A 1 300 ? 1.680 -11.216 -22.764 1.00 67.88 300 VAL A C 1
ATOM 2432 O O . VAL A 1 300 ? 1.275 -10.857 -21.663 1.00 67.88 300 VAL A O 1
ATOM 2435 N N . LEU A 1 301 ? 2.833 -10.811 -23.301 1.00 72.94 301 LEU A N 1
ATOM 2436 C CA . LEU A 1 301 ? 3.737 -9.887 -22.621 1.00 72.94 301 LEU A CA 1
ATOM 2437 C C . LEU A 1 301 ? 3.052 -8.525 -22.417 1.00 72.94 301 LEU A C 1
ATOM 2439 O O . LEU A 1 301 ? 2.658 -7.874 -23.386 1.00 72.94 301 LEU A O 1
ATOM 2443 N N . LYS A 1 302 ? 2.911 -8.114 -21.159 1.00 78.69 302 LYS A N 1
ATOM 2444 C CA . LYS A 1 302 ? 2.301 -6.859 -20.716 1.00 78.69 302 LYS A CA 1
ATOM 2445 C C . LYS A 1 302 ? 3.399 -5.839 -20.412 1.00 78.69 302 LYS A C 1
ATOM 2447 O O . LYS A 1 302 ? 4.247 -6.073 -19.554 1.00 78.69 302 LYS A O 1
ATOM 2452 N N . ASP A 1 303 ? 3.360 -4.712 -21.113 1.00 74.75 303 ASP A N 1
ATOM 2453 C CA . ASP A 1 303 ? 4.125 -3.519 -20.754 1.00 74.75 303 ASP A CA 1
ATOM 2454 C C . ASP A 1 303 ? 3.294 -2.701 -19.760 1.00 74.75 303 ASP A C 1
ATOM 2456 O O . ASP A 1 303 ? 2.218 -2.200 -20.107 1.00 74.75 303 ASP A O 1
ATOM 2460 N N . TYR A 1 304 ? 3.757 -2.617 -18.517 1.00 74.06 304 TYR A N 1
ATOM 2461 C CA . TYR A 1 304 ? 3.100 -1.834 -17.470 1.00 74.06 304 TYR A CA 1
ATOM 2462 C C . TYR A 1 304 ? 3.583 -0.367 -17.443 1.00 74.06 304 TYR A C 1
ATOM 2464 O O . TYR A 1 304 ? 3.010 0.453 -16.722 1.00 74.06 304 TYR A O 1
ATOM 2472 N N . GLY A 1 305 ? 4.548 -0.004 -18.299 1.00 66.56 305 GLY A N 1
ATOM 2473 C CA . GLY A 1 305 ? 5.034 1.354 -18.529 1.00 66.56 305 GLY A CA 1
ATOM 2474 C C . GLY A 1 305 ? 6.164 1.804 -17.597 1.00 66.56 305 GLY A C 1
ATOM 2475 O O . GLY A 1 305 ? 6.752 1.017 -16.855 1.00 66.56 305 GLY A O 1
ATOM 2476 N N . VAL A 1 306 ? 6.461 3.112 -17.655 1.00 53.88 306 VAL A N 1
ATOM 2477 C CA . VAL A 1 306 ? 7.382 3.796 -16.728 1.00 53.88 306 VAL A CA 1
ATOM 2478 C C . VAL A 1 306 ? 6.587 4.500 -15.644 1.00 53.88 306 VAL A C 1
ATOM 2480 O O . VAL A 1 306 ? 5.710 5.308 -15.964 1.00 53.88 306 VAL A O 1
ATOM 2483 N N . ALA A 1 307 ? 6.956 4.264 -14.385 1.00 47.47 307 ALA A N 1
ATOM 2484 C CA . ALA A 1 307 ? 6.723 5.221 -13.302 1.00 47.47 307 ALA A CA 1
ATOM 2485 C C . ALA A 1 307 ? 8.053 5.910 -12.969 1.00 47.47 307 ALA A C 1
ATOM 2487 O O . ALA A 1 307 ? 9.028 5.162 -12.725 1.00 47.47 307 ALA A O 1
#

Secondary structure (DSSP, 8-state):
---S-SS---B--HHHHHHHHHHHHHHSSS-EEEEEESSHHHHHHHHHHHHHHSTT-TTPEEEESSS-EEEE-TTS-EEEEEE--TT-TT--BSEEEEETTS-HHHIIIIIGGGB---EETTEE-TT--GGGGEEEE---SHHHHHHHTTSPEEEE---TTS---HHHHHHHHHHHHTTPEEEES---TTTHHHHTTS------TTS-SEEEEETTEEEEEEE-TT--GGGEEEEEEEETTTTEEEEEEEEEEEEGGGTEEEEEEEEEEE-TTTEEEEEEEEETTEEEEEEEEP-SS----EEEEE-

Radius of gyration: 25.05 Å; chains: 1; bounding box: 80×42×68 Å

Foldseek 3Di:
DDDDDDDDQAADALLVLLVVLVVCVVPDAQAEEEEEDADLVLLVLSLLLNCLQCVPQPPWDADRDPVWGKIAHPRRYIYGYDYQDLPRADAAHLAYEYEQPRDPVSCVNGVVVNHAADQPPNRGDPPDDSCVRYHYYHRDNVSSVVSNVSQDEAEDEDPVPPDPPLVNVVVVQVCVVSPHHYDYPPPDPVCVVPPLPDDDDDDPLQAFSDWDDDPLKIKGKGFQAPFDPVQWDWDWDQDPVVRWIWIWIWGWDDDVVSPDTDIHTHTGTDPLVFFQEWEWEDDNRMIMIMTHGDDPDDRHYDYPYYD

pLDDT: mean 71.91, std 17.57, range [28.8, 95.75]